Protein AF-A0A258G9D3-F1 (afdb_monomer_lite)

Sequence (186 aa):
MRKGVSGFTIVELLIVIVVIGTLAAISIVAYNGVQAKARYAQQVSELDRIGRAIQLWSAENGKSLGSSGAGASGAGIGHYTVKSSPGYTAVSVEDLLQSSGYLSGEINQNAFTRSSVMLAPCTTYDNVRWVVLATVSPAPPKTPAEQITDTGCTSPTITTYTGTGYNRNLIKAYQCRIPVSYTIYR

pLDDT: mean 87.2, std 10.89, range [42.72, 96.62]

Secondary structure (DSSP, 8-state):
------PPPHHHHHHHHHHHHHHHHHHHHHHHHHHHHHHHHHHHHHHHHHHHHHHHHHHHHT--GGGSSBSBTTBTBEETT--SSTTB-SS-HHHHHHHTTS--S---TTTS-TT-EEEEESSSS-SSEEEEEE--SSPPSS-HHHHHHHHT---HHHHHHHSTTT---EEEEEE----GGGTT--

Structure (mmCIF, N/CA/C/O backbone):
data_AF-A0A258G9D3-F1
#
_entry.id   AF-A0A258G9D3-F1
#
loop_
_atom_site.group_PDB
_atom_site.id
_atom_site.type_symbol
_atom_site.label_atom_id
_atom_site.label_alt_id
_atom_site.label_comp_id
_atom_site.label_asym_id
_atom_site.label_entity_id
_atom_site.label_seq_id
_atom_site.pdbx_PDB_ins_code
_atom_site.Cartn_x
_atom_site.Cartn_y
_atom_site.Cartn_z
_atom_site.occupancy
_atom_site.B_iso_or_equiv
_atom_site.auth_seq_id
_atom_site.auth_comp_id
_atom_site.auth_asym_id
_atom_site.auth_atom_id
_atom_site.pdbx_PDB_model_num
ATOM 1 N N . MET A 1 1 ? -61.557 -18.942 37.976 1.00 54.59 1 MET A N 1
ATOM 2 C CA . MET A 1 1 ? -60.323 -18.453 38.635 1.00 54.59 1 MET A CA 1
ATOM 3 C C . MET A 1 1 ? -59.699 -17.366 37.767 1.00 54.59 1 MET A C 1
ATOM 5 O O . MET A 1 1 ? -59.186 -17.680 36.701 1.00 54.59 1 MET A O 1
ATOM 9 N N . ARG A 1 2 ? -59.806 -16.088 38.155 1.00 61.16 2 ARG A N 1
ATOM 10 C CA . ARG A 1 2 ? -59.140 -14.983 37.444 1.00 61.16 2 ARG A CA 1
ATOM 11 C C . ARG A 1 2 ? -57.691 -14.913 37.926 1.00 61.16 2 ARG A C 1
ATOM 13 O O . ARG A 1 2 ? -57.455 -14.604 39.087 1.00 61.16 2 ARG A O 1
ATOM 20 N N . LYS A 1 3 ? -56.742 -15.250 37.050 1.00 64.44 3 LYS A N 1
ATOM 21 C CA . LYS A 1 3 ? -55.310 -15.041 37.297 1.00 64.44 3 LYS A CA 1
ATOM 22 C C . LYS A 1 3 ? -55.066 -13.529 37.347 1.00 64.44 3 LYS A C 1
ATOM 24 O O . LYS A 1 3 ? -55.345 -12.843 36.368 1.00 64.44 3 LYS A O 1
ATOM 29 N N . GLY A 1 4 ? -54.632 -13.019 38.498 1.00 62.06 4 GLY A N 1
ATOM 30 C CA . GLY A 1 4 ? -54.251 -11.618 38.653 1.00 62.06 4 GLY A CA 1
ATOM 31 C C . GLY A 1 4 ? -53.041 -11.309 37.777 1.00 62.06 4 GLY A C 1
ATOM 32 O O . GLY A 1 4 ? -52.081 -12.076 37.760 1.00 62.06 4 GLY A O 1
ATOM 33 N N . VAL A 1 5 ? -53.106 -10.214 37.024 1.00 67.12 5 VAL A N 1
ATOM 34 C CA . VAL A 1 5 ? -51.964 -9.707 36.262 1.00 67.12 5 VAL A CA 1
ATOM 35 C C . VAL A 1 5 ? -51.005 -9.076 37.269 1.00 67.12 5 VAL A C 1
ATOM 37 O O . VAL A 1 5 ? -51.320 -8.048 37.862 1.00 67.12 5 VAL A O 1
ATOM 40 N N . SER A 1 6 ? -49.866 -9.722 37.512 1.00 73.81 6 SER A N 1
ATOM 41 C CA . SER A 1 6 ? -48.779 -9.161 38.316 1.00 73.81 6 SER A CA 1
ATOM 42 C C . SER A 1 6 ? -48.104 -8.040 37.525 1.00 73.81 6 SER A C 1
ATOM 44 O O . SER A 1 6 ? -47.549 -8.290 36.454 1.00 73.81 6 SER A O 1
ATOM 46 N N . GLY A 1 7 ? -48.182 -6.807 38.024 1.00 75.81 7 GLY A N 1
ATOM 47 C CA . GLY A 1 7 ? -47.460 -5.669 37.456 1.00 75.81 7 GLY A CA 1
ATOM 48 C C . GLY A 1 7 ? -45.972 -5.729 37.804 1.00 75.81 7 GLY A C 1
ATOM 49 O O . GLY A 1 7 ? -45.620 -6.091 38.924 1.00 75.81 7 GLY A O 1
ATOM 50 N N . PHE A 1 8 ? -45.114 -5.365 36.850 1.00 77.25 8 PHE A N 1
ATOM 51 C CA . PHE A 1 8 ? -43.691 -5.119 37.096 1.00 77.25 8 PHE A CA 1
ATOM 52 C C . PHE A 1 8 ? -43.525 -3.930 38.045 1.00 77.25 8 PHE A C 1
ATOM 54 O O . PHE A 1 8 ? -44.212 -2.913 37.906 1.00 77.25 8 PHE A O 1
ATOM 61 N N . THR A 1 9 ? -42.602 -4.031 38.996 1.00 89.88 9 THR A N 1
ATOM 62 C CA . THR A 1 9 ? -42.261 -2.900 39.858 1.00 89.88 9 THR A CA 1
ATOM 63 C C . THR A 1 9 ? -41.457 -1.862 39.068 1.00 89.88 9 THR A C 1
ATOM 65 O O . THR A 1 9 ? -40.653 -2.188 38.193 1.00 89.88 9 THR A O 1
ATOM 68 N N . ILE A 1 10 ? -41.641 -0.579 39.392 1.00 89.44 10 ILE A N 1
ATOM 69 C CA . ILE A 1 10 ? -40.849 0.512 38.795 1.00 89.44 10 ILE A CA 1
ATOM 70 C C . ILE A 1 10 ? -39.350 0.292 39.051 1.00 89.44 10 ILE A C 1
ATOM 72 O O . ILE A 1 10 ? -38.522 0.600 38.198 1.00 89.44 10 ILE A O 1
ATOM 76 N N . VAL A 1 11 ? -39.005 -0.288 40.206 1.00 92.38 11 VAL A N 1
ATOM 77 C CA . VAL A 1 11 ? -37.622 -0.599 40.582 1.00 92.38 11 VAL A CA 1
ATOM 78 C C . VAL A 1 11 ? -37.028 -1.673 39.671 1.00 92.38 11 VAL A C 1
ATOM 80 O O . VAL A 1 11 ? -35.905 -1.498 39.207 1.00 92.38 11 VAL A O 1
ATOM 83 N N . GLU A 1 12 ? -37.773 -2.736 39.351 1.00 90.75 12 GLU A N 1
ATOM 84 C CA . GLU A 1 12 ? -37.325 -3.769 38.404 1.00 90.75 12 GLU A CA 1
ATOM 85 C C . GLU A 1 12 ? -37.060 -3.190 37.012 1.00 90.75 12 GLU A C 1
ATOM 87 O O . GLU A 1 12 ? -36.060 -3.527 36.382 1.00 90.75 12 GLU A O 1
ATOM 92 N N . LEU A 1 13 ? -37.909 -2.277 36.537 1.00 90.38 13 LEU A N 1
ATOM 93 C CA . LEU A 1 13 ? -37.691 -1.642 35.239 1.00 90.38 13 LEU A CA 1
ATOM 94 C C . LEU A 1 13 ? -36.488 -0.681 35.266 1.00 90.38 13 LEU A C 1
ATOM 96 O O . LEU A 1 13 ? -35.722 -0.619 34.303 1.00 90.38 13 LEU A O 1
ATOM 100 N N . LEU A 1 14 ? -36.280 0.027 36.382 1.00 92.81 14 LEU A N 1
ATOM 101 C CA . LEU A 1 14 ? -35.166 0.959 36.565 1.00 92.81 14 LEU A CA 1
ATOM 102 C C . LEU A 1 14 ? -33.814 0.239 36.563 1.00 92.81 14 LEU A C 1
ATOM 104 O O . LEU A 1 14 ? -32.890 0.669 35.873 1.00 92.81 14 LEU A O 1
ATOM 108 N N . ILE A 1 15 ? -33.679 -0.873 37.291 1.00 94.75 15 ILE A N 1
ATOM 109 C CA . ILE A 1 15 ? -32.405 -1.607 37.310 1.00 94.75 15 ILE A CA 1
ATOM 110 C C . ILE A 1 15 ? -32.063 -2.166 35.924 1.00 94.75 15 ILE A C 1
ATOM 112 O O . ILE A 1 15 ? -30.899 -2.149 35.534 1.00 94.75 15 ILE A O 1
ATOM 116 N N . VAL A 1 16 ? -33.060 -2.589 35.141 1.00 95.31 16 VAL A N 1
ATOM 117 C CA . VAL A 1 16 ? -32.842 -3.147 33.800 1.00 95.31 16 VAL A CA 1
ATOM 118 C C . VAL A 1 16 ? -32.280 -2.092 32.852 1.00 95.31 16 VAL A C 1
ATOM 120 O O . VAL A 1 16 ? -31.287 -2.355 32.174 1.00 95.31 16 VAL A O 1
ATOM 123 N N . ILE A 1 17 ? -32.850 -0.884 32.832 1.00 95.31 17 ILE A N 1
ATOM 124 C CA . ILE A 1 17 ? -32.336 0.189 31.967 1.00 95.31 17 ILE A CA 1
ATOM 125 C C . ILE A 1 17 ? -30.930 0.636 32.386 1.00 95.31 17 ILE A C 1
ATOM 127 O O . ILE A 1 17 ? -30.104 0.921 31.521 1.00 95.31 17 ILE A O 1
ATOM 131 N N . VAL A 1 18 ? -30.623 0.632 33.689 1.00 96.62 18 VAL A N 1
ATOM 132 C CA . VAL A 1 18 ? -29.283 0.958 34.202 1.00 96.62 18 VAL A CA 1
ATOM 133 C C . VAL A 1 18 ? -28.271 -0.109 33.784 1.00 96.62 18 VAL A C 1
ATOM 135 O O . VAL A 1 18 ? -27.191 0.225 33.292 1.00 96.62 18 VAL A O 1
ATOM 138 N N . VAL A 1 19 ? -28.619 -1.391 33.915 1.00 96.56 19 VAL A N 1
ATOM 139 C CA . VAL A 1 19 ? -27.741 -2.500 33.516 1.00 96.56 19 VAL A CA 1
ATOM 140 C C . VAL A 1 19 ? -27.497 -2.480 32.006 1.00 96.56 19 VAL A C 1
ATOM 142 O O . VAL A 1 19 ? -26.342 -2.521 31.584 1.00 96.56 19 VAL A O 1
ATOM 145 N N . ILE A 1 20 ? -28.545 -2.337 31.185 1.00 96.44 20 ILE A N 1
ATOM 146 C CA . ILE A 1 20 ? -28.405 -2.236 29.721 1.00 96.44 20 ILE A CA 1
ATOM 147 C C . ILE A 1 20 ? -27.574 -1.003 29.342 1.00 96.44 20 ILE A C 1
ATOM 149 O O . ILE A 1 20 ? -26.691 -1.108 28.493 1.00 96.44 20 ILE A O 1
ATOM 153 N N . GLY A 1 21 ? -27.795 0.140 30.000 1.00 96.00 21 GLY A N 1
ATOM 154 C CA . GLY A 1 21 ? -27.020 1.362 29.777 1.00 96.00 21 GLY A CA 1
ATOM 155 C C . GLY A 1 21 ? -25.530 1.180 30.071 1.00 96.00 21 GLY A C 1
ATOM 156 O O . GLY A 1 21 ? -24.686 1.568 29.264 1.00 96.00 21 GLY A O 1
ATOM 157 N N . THR A 1 22 ? -25.200 0.524 31.186 1.00 95.75 22 THR A N 1
ATOM 158 C CA . THR A 1 22 ? -23.805 0.257 31.577 1.00 95.75 22 THR A CA 1
ATOM 159 C C . THR A 1 22 ? -23.123 -0.698 30.597 1.00 95.75 22 THR A C 1
ATOM 161 O O . THR A 1 22 ? -22.001 -0.441 30.157 1.00 95.75 22 THR A O 1
ATOM 164 N N . LEU A 1 23 ? -23.812 -1.777 30.205 1.00 96.31 23 LEU A N 1
ATOM 165 C CA . LEU A 1 23 ? -23.288 -2.741 29.236 1.00 96.31 23 LEU A CA 1
ATOM 166 C C . LEU A 1 23 ? -23.077 -2.095 27.860 1.00 96.31 23 LEU A C 1
ATOM 168 O O . LEU A 1 23 ? -22.008 -2.256 27.274 1.00 96.31 23 LEU A O 1
ATOM 172 N N . ALA A 1 24 ? -24.041 -1.305 27.378 1.00 94.00 24 ALA A N 1
ATOM 173 C CA . ALA A 1 24 ? -23.941 -0.615 26.095 1.00 94.00 24 ALA A CA 1
ATOM 174 C C . ALA A 1 24 ? -22.754 0.362 26.053 1.00 94.00 24 ALA A C 1
ATOM 176 O O . ALA A 1 24 ? -22.007 0.375 25.073 1.00 94.00 24 ALA A O 1
ATOM 177 N N . ALA A 1 25 ? -22.531 1.133 27.124 1.00 93.31 25 ALA A N 1
ATOM 178 C CA . ALA A 1 25 ? -21.413 2.071 27.206 1.00 93.31 25 ALA A CA 1
ATOM 179 C C . ALA A 1 25 ? -20.047 1.366 27.091 1.00 93.31 25 ALA A C 1
ATOM 181 O O . ALA A 1 25 ? -19.196 1.790 26.306 1.00 93.31 25 ALA A O 1
ATOM 182 N N . ILE A 1 26 ? -19.855 0.255 27.815 1.00 92.12 26 ILE A N 1
ATOM 183 C CA . ILE A 1 26 ? -18.622 -0.550 27.746 1.00 92.12 26 ILE A CA 1
ATOM 184 C C . ILE A 1 26 ? -18.449 -1.148 26.343 1.00 92.12 26 ILE A C 1
ATOM 186 O O . ILE A 1 26 ? -17.359 -1.085 25.765 1.00 92.12 26 ILE A O 1
ATOM 190 N N . SER A 1 27 ? -19.524 -1.696 25.765 1.00 90.75 27 SER A N 1
ATOM 191 C CA . SER A 1 27 ? -19.489 -2.306 24.434 1.00 90.75 27 SER A CA 1
ATOM 192 C C . SER A 1 27 ? -19.102 -1.318 23.332 1.00 90.75 27 SER A C 1
ATOM 194 O O . SER A 1 27 ? -18.317 -1.685 22.461 1.00 90.75 27 SER A O 1
ATOM 196 N N . ILE A 1 28 ? -19.583 -0.070 23.368 1.00 89.12 28 ILE A N 1
ATOM 197 C CA . ILE A 1 28 ? -19.268 0.935 22.335 1.00 89.12 28 ILE A CA 1
ATOM 198 C C . ILE A 1 28 ? -17.768 1.263 22.311 1.00 89.12 28 ILE A C 1
ATOM 200 O O . ILE A 1 28 ? -17.151 1.269 21.242 1.00 89.12 28 ILE A O 1
ATOM 204 N N . VAL A 1 29 ? -17.156 1.493 23.477 1.00 86.75 29 VAL A N 1
ATOM 205 C CA . VAL A 1 29 ? -15.721 1.817 23.565 1.00 86.75 29 VAL A CA 1
ATOM 206 C C . VAL A 1 29 ? -14.867 0.650 23.063 1.00 86.75 29 VAL A C 1
ATOM 208 O O . VAL A 1 29 ? -13.941 0.851 22.274 1.00 86.75 29 VAL A O 1
ATOM 211 N N . ALA A 1 30 ? -15.210 -0.580 23.457 1.00 85.88 30 ALA A N 1
ATOM 212 C CA . ALA A 1 30 ? -14.521 -1.780 22.988 1.00 85.88 30 ALA A CA 1
ATOM 213 C C . ALA A 1 30 ? -14.675 -1.988 21.468 1.00 85.88 30 ALA A C 1
ATOM 215 O O . ALA A 1 30 ? -13.701 -2.304 20.779 1.00 85.88 30 ALA A O 1
ATOM 216 N N . TYR A 1 31 ? -15.877 -1.765 20.928 1.00 88.75 31 TYR A N 1
ATOM 217 C CA . TYR A 1 31 ? -16.186 -1.971 19.513 1.00 88.75 31 TYR A CA 1
ATOM 218 C C . TYR A 1 31 ? -15.390 -1.035 18.591 1.00 88.75 31 TYR A C 1
ATOM 220 O O . TYR A 1 31 ? -14.876 -1.479 17.562 1.00 88.75 31 TYR A O 1
ATOM 228 N N . ASN A 1 32 ? -15.191 0.227 18.987 1.00 83.75 32 ASN A N 1
ATOM 229 C CA . ASN A 1 32 ? -14.385 1.187 18.223 1.00 83.75 32 ASN A CA 1
ATOM 230 C C . ASN A 1 32 ? -12.921 0.734 18.071 1.00 83.75 32 ASN A C 1
ATOM 232 O O . ASN A 1 32 ? -12.343 0.825 16.985 1.00 83.75 32 ASN A O 1
ATOM 236 N N . GLY A 1 33 ? -12.324 0.186 19.136 1.00 85.81 33 GLY A N 1
ATOM 237 C CA . GLY A 1 33 ? -10.957 -0.340 19.094 1.00 85.81 33 GLY A CA 1
ATOM 238 C C . GLY A 1 33 ? -10.811 -1.570 18.191 1.00 85.81 33 GLY A C 1
ATOM 239 O O . GLY A 1 33 ? -9.818 -1.702 17.472 1.00 85.81 33 GLY A O 1
ATOM 240 N N . VAL A 1 34 ? -11.809 -2.461 18.190 1.00 88.12 34 VAL A N 1
ATOM 241 C CA . VAL A 1 34 ? -11.826 -3.660 17.333 1.00 88.12 34 VAL A CA 1
ATOM 242 C C . VAL A 1 34 ? -11.957 -3.283 15.859 1.00 88.12 34 VAL A C 1
ATOM 244 O O . VAL A 1 34 ? -11.193 -3.790 15.037 1.00 88.12 34 VAL A O 1
ATOM 247 N N . GLN A 1 35 ? -12.854 -2.354 15.519 1.00 88.56 35 GLN A N 1
ATOM 248 C CA . GLN A 1 35 ? -13.008 -1.873 14.143 1.00 88.56 35 GLN A CA 1
ATOM 249 C C . GLN A 1 35 ? -11.716 -1.255 13.593 1.00 88.56 35 GLN A C 1
ATOM 251 O O . GLN A 1 35 ? -11.320 -1.558 12.468 1.00 88.56 35 GLN A O 1
ATOM 256 N N . ALA A 1 36 ? -11.022 -0.436 14.391 1.00 88.19 36 ALA A N 1
ATOM 257 C CA . ALA A 1 36 ? -9.759 0.178 13.984 1.00 88.19 36 ALA A CA 1
ATOM 258 C C . ALA A 1 36 ? -8.679 -0.874 13.665 1.00 88.19 36 ALA A C 1
ATOM 260 O O . ALA A 1 36 ? -8.004 -0.788 12.639 1.00 88.19 36 ALA A O 1
ATOM 261 N N . LYS A 1 37 ? -8.551 -1.910 14.506 1.00 88.94 37 LYS A N 1
ATOM 262 C CA . LYS A 1 37 ? -7.617 -3.024 14.269 1.00 88.94 37 LYS A CA 1
ATOM 263 C C . LYS A 1 37 ? -7.998 -3.846 13.038 1.00 88.94 37 LYS A C 1
ATOM 265 O O . LYS A 1 37 ? -7.118 -4.203 12.257 1.00 88.94 37 LYS A O 1
ATOM 270 N N . ALA A 1 38 ? -9.289 -4.117 12.845 1.00 90.31 38 ALA A N 1
ATOM 271 C CA . ALA A 1 38 ? -9.784 -4.837 11.675 1.00 90.31 38 ALA A CA 1
ATOM 272 C C . ALA A 1 38 ? -9.474 -4.077 10.377 1.00 90.31 38 ALA A C 1
ATOM 274 O O . ALA A 1 38 ? -8.970 -4.672 9.427 1.00 90.31 38 ALA A O 1
ATOM 275 N N . ARG A 1 39 ? -9.682 -2.754 10.362 1.00 90.31 39 ARG A N 1
ATOM 276 C CA . ARG A 1 39 ? -9.340 -1.898 9.220 1.00 90.31 39 ARG A CA 1
ATOM 277 C C . ARG A 1 39 ? -7.845 -1.927 8.905 1.00 90.31 39 ARG A C 1
ATOM 279 O O . ARG A 1 39 ? -7.477 -2.105 7.747 1.00 90.31 39 ARG A O 1
ATOM 286 N N . TYR A 1 40 ? -6.988 -1.801 9.919 1.00 91.81 40 TYR A N 1
ATOM 287 C CA . TYR A 1 40 ? -5.538 -1.900 9.731 1.00 91.81 40 TYR A CA 1
ATOM 288 C C . TYR A 1 40 ? -5.135 -3.259 9.143 1.00 91.81 40 TYR A C 1
ATOM 290 O O . TYR A 1 40 ? -4.368 -3.320 8.185 1.00 91.81 40 TYR A O 1
ATOM 298 N N . ALA A 1 41 ? -5.692 -4.357 9.664 1.00 92.12 41 ALA A N 1
ATOM 299 C CA . ALA A 1 41 ? -5.425 -5.698 9.148 1.00 92.12 41 ALA A CA 1
ATOM 300 C C . ALA A 1 41 ? -5.872 -5.856 7.683 1.00 92.12 41 ALA A C 1
ATOM 302 O O . ALA A 1 41 ? -5.130 -6.416 6.876 1.00 92.12 41 ALA A O 1
ATOM 303 N N . GLN A 1 42 ? -7.039 -5.312 7.321 1.00 92.50 42 GLN A N 1
ATOM 304 C CA . GLN A 1 42 ? -7.518 -5.278 5.935 1.00 92.5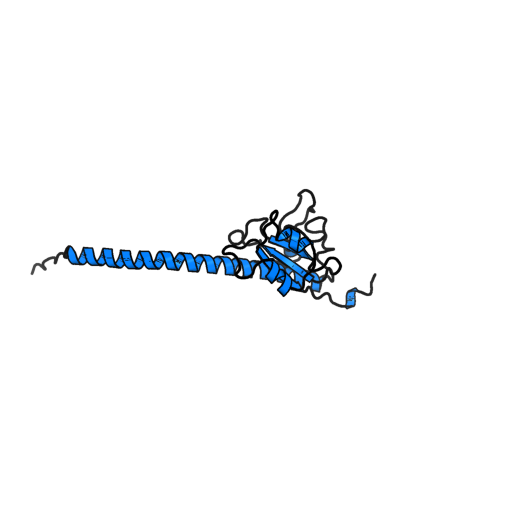0 42 GLN A CA 1
ATOM 305 C C . GLN A 1 42 ? -6.565 -4.495 5.026 1.00 92.50 42 GLN A C 1
ATOM 307 O O . GLN A 1 42 ? -6.211 -4.981 3.957 1.00 92.50 42 GLN A O 1
ATOM 312 N N . GLN A 1 43 ? -6.105 -3.319 5.462 1.00 93.25 43 GLN A N 1
ATOM 313 C CA . GLN A 1 43 ? -5.139 -2.504 4.721 1.00 93.25 43 GLN A CA 1
ATOM 314 C C . GLN A 1 43 ? -3.822 -3.254 4.494 1.00 93.25 43 GLN A C 1
ATOM 316 O O . GLN A 1 43 ? -3.339 -3.321 3.368 1.00 93.25 43 GLN A O 1
ATOM 321 N N . VAL A 1 44 ? -3.253 -3.861 5.538 1.00 93.12 44 VAL A N 1
ATOM 322 C CA . VAL A 1 44 ? -2.003 -4.629 5.430 1.00 93.12 44 VAL A CA 1
ATOM 323 C C . VAL A 1 44 ? -2.162 -5.820 4.482 1.00 93.12 44 VAL A C 1
ATOM 325 O O . VAL A 1 44 ? -1.321 -6.002 3.603 1.00 93.12 44 VAL A O 1
ATOM 328 N N . SER A 1 45 ? -3.248 -6.586 4.623 1.00 93.44 45 SER A N 1
ATOM 329 C CA . SER A 1 45 ? -3.548 -7.732 3.755 1.00 93.44 45 SER A CA 1
ATOM 330 C C . SER A 1 45 ? -3.694 -7.322 2.291 1.00 93.44 45 SER A C 1
ATOM 332 O O . SER A 1 45 ? -3.282 -8.053 1.393 1.00 93.44 45 SER A O 1
ATOM 334 N N . GLU A 1 46 ? -4.279 -6.157 2.042 1.00 93.44 46 GLU A N 1
ATOM 335 C CA . GLU A 1 46 ? -4.448 -5.617 0.700 1.00 93.44 46 GLU A CA 1
ATOM 336 C C . GLU A 1 46 ? -3.100 -5.197 0.085 1.00 93.44 46 GLU A C 1
ATOM 338 O O . GLU A 1 46 ? -2.828 -5.508 -1.074 1.00 93.44 46 GLU A O 1
ATOM 343 N N . LEU A 1 47 ? -2.190 -4.597 0.865 1.00 93.88 47 LEU A N 1
ATOM 344 C CA . LEU A 1 47 ? -0.825 -4.328 0.386 1.00 93.88 47 LEU A CA 1
ATOM 345 C C . LEU A 1 47 ? -0.030 -5.609 0.122 1.00 93.88 47 LEU A C 1
ATOM 347 O O . LEU A 1 47 ? 0.767 -5.639 -0.815 1.00 93.88 47 LEU A O 1
ATOM 351 N N . ASP A 1 48 ? -0.230 -6.653 0.932 1.00 93.88 48 ASP A N 1
ATOM 352 C CA . ASP A 1 48 ? 0.366 -7.975 0.700 1.00 93.88 48 ASP A CA 1
ATOM 353 C C . ASP A 1 48 ? -0.134 -8.597 -0.600 1.00 93.88 48 ASP A C 1
ATOM 355 O O . ASP A 1 48 ? 0.658 -9.168 -1.351 1.00 93.88 48 ASP A O 1
ATOM 359 N N . ARG A 1 49 ? -1.431 -8.457 -0.893 1.00 93.94 49 ARG A N 1
ATOM 360 C CA . ARG A 1 49 ? -2.029 -8.905 -2.154 1.00 93.94 49 ARG A CA 1
ATOM 361 C C . ARG A 1 49 ? -1.353 -8.233 -3.349 1.00 93.94 49 ARG A C 1
ATOM 363 O O . ARG A 1 49 ? -0.915 -8.926 -4.264 1.00 93.94 49 ARG A O 1
ATOM 370 N N . ILE A 1 50 ? -1.200 -6.908 -3.300 1.00 93.00 50 ILE A N 1
ATOM 371 C CA . ILE A 1 50 ? -0.542 -6.121 -4.354 1.00 93.00 50 ILE A CA 1
ATOM 372 C C . ILE A 1 50 ? 0.929 -6.528 -4.505 1.00 93.00 50 ILE A C 1
ATOM 374 O O . ILE A 1 50 ? 1.378 -6.833 -5.608 1.00 93.00 50 ILE A O 1
ATOM 378 N N . GLY A 1 51 ? 1.683 -6.575 -3.404 1.00 92.88 51 GLY A N 1
ATOM 379 C CA . GLY A 1 51 ? 3.104 -6.920 -3.436 1.00 92.88 51 GLY A CA 1
ATOM 380 C C . GLY A 1 51 ? 3.368 -8.320 -3.990 1.00 92.88 51 GLY A C 1
ATOM 381 O O . GLY A 1 51 ? 4.260 -8.495 -4.818 1.00 92.88 51 GLY A O 1
ATOM 382 N N . ARG A 1 52 ? 2.549 -9.309 -3.612 1.00 92.38 52 ARG A N 1
ATOM 383 C CA . ARG A 1 52 ? 2.634 -10.675 -4.154 1.00 92.38 52 ARG A CA 1
ATOM 384 C C . ARG A 1 52 ? 2.283 -10.735 -5.639 1.00 92.38 52 ARG A C 1
ATOM 386 O O . ARG A 1 52 ? 2.989 -11.406 -6.384 1.00 92.38 52 ARG A O 1
ATOM 393 N N . ALA A 1 53 ? 1.247 -10.021 -6.081 1.00 93.12 53 ALA A N 1
ATOM 394 C CA . ALA A 1 53 ? 0.889 -9.954 -7.500 1.00 93.12 53 ALA A CA 1
ATOM 395 C C . ALA A 1 53 ? 2.043 -9.386 -8.345 1.00 93.12 53 ALA A C 1
ATOM 397 O O . ALA A 1 53 ? 2.378 -9.938 -9.391 1.00 93.12 53 ALA A O 1
ATOM 398 N N . ILE A 1 54 ? 2.715 -8.341 -7.848 1.00 92.06 54 ILE A N 1
ATOM 399 C CA . ILE A 1 54 ? 3.907 -7.760 -8.485 1.00 92.06 54 ILE A CA 1
ATOM 400 C C . ILE A 1 54 ? 5.058 -8.773 -8.548 1.00 92.06 54 ILE A C 1
ATOM 402 O O . ILE A 1 54 ? 5.720 -8.886 -9.583 1.00 92.06 54 ILE A O 1
ATOM 406 N N . GLN A 1 55 ? 5.302 -9.512 -7.459 1.00 90.44 55 GLN A N 1
ATOM 407 C CA . GLN A 1 55 ? 6.340 -10.546 -7.417 1.00 90.44 55 GLN A CA 1
ATOM 408 C C . GLN A 1 55 ? 6.086 -11.651 -8.442 1.00 90.44 55 GLN A C 1
ATOM 410 O O . GLN A 1 55 ? 7.019 -12.038 -9.142 1.00 90.44 55 GLN A O 1
ATOM 415 N N . LEU A 1 56 ? 4.844 -12.133 -8.540 1.00 90.88 56 LEU A N 1
ATOM 416 C CA . LEU A 1 56 ? 4.445 -13.173 -9.490 1.00 90.88 56 LEU A CA 1
ATOM 417 C C . LEU A 1 56 ? 4.574 -12.687 -10.935 1.00 90.88 56 LEU A C 1
ATOM 419 O O . LEU A 1 56 ? 5.265 -13.327 -11.726 1.00 90.88 56 LEU A O 1
ATOM 423 N N . TRP A 1 57 ? 4.012 -11.513 -11.248 1.00 91.25 57 TRP A N 1
ATOM 424 C CA . TRP A 1 57 ? 4.119 -10.913 -12.581 1.00 91.25 57 TRP A CA 1
ATOM 425 C C . TRP A 1 57 ? 5.582 -10.769 -13.009 1.00 91.25 57 TRP A C 1
ATOM 427 O O . TRP A 1 57 ? 5.952 -11.156 -14.117 1.00 91.25 57 TRP A O 1
ATOM 437 N N . SER A 1 58 ? 6.436 -10.273 -12.110 1.00 89.12 58 SER A N 1
ATOM 438 C CA . SER A 1 58 ? 7.853 -10.052 -12.410 1.00 89.12 58 SER A CA 1
ATOM 439 C C . SER A 1 58 ? 8.637 -11.358 -12.581 1.00 89.12 58 SER A C 1
ATOM 441 O O . SER A 1 58 ? 9.535 -11.437 -13.422 1.00 89.12 58 SER A O 1
ATOM 443 N N . ALA A 1 59 ? 8.311 -12.384 -11.787 1.00 86.75 59 ALA A N 1
ATOM 444 C CA . ALA A 1 59 ? 8.957 -13.692 -11.855 1.00 86.75 59 ALA A CA 1
ATOM 445 C C . ALA A 1 59 ? 8.641 -14.420 -13.170 1.00 86.75 59 ALA A C 1
ATOM 447 O O . ALA A 1 59 ? 9.542 -15.000 -13.773 1.00 86.75 59 ALA A O 1
ATOM 448 N N . GLU A 1 60 ? 7.393 -14.357 -13.635 1.00 88.38 60 GLU A N 1
ATOM 449 C CA . GLU A 1 60 ? 6.961 -15.038 -14.861 1.00 88.38 60 GLU A CA 1
ATOM 450 C C . GLU A 1 60 ? 7.360 -14.292 -16.137 1.00 88.38 60 GLU A C 1
ATOM 452 O O . GLU A 1 60 ? 7.768 -14.912 -17.115 1.00 88.38 60 GLU A O 1
ATOM 457 N N . ASN A 1 61 ? 7.305 -12.957 -16.130 1.00 85.25 61 ASN A N 1
ATOM 458 C CA . ASN A 1 61 ? 7.629 -12.158 -17.315 1.00 85.25 61 ASN A CA 1
ATOM 459 C C . ASN A 1 61 ? 9.133 -11.909 -17.487 1.00 85.25 61 ASN A C 1
ATOM 461 O O . ASN A 1 61 ? 9.545 -11.317 -18.487 1.00 85.25 61 ASN A O 1
ATOM 465 N N . GLY A 1 62 ? 9.955 -12.292 -16.504 1.00 81.12 62 GLY A N 1
ATOM 466 C CA . GLY A 1 62 ? 11.393 -12.019 -16.507 1.00 81.12 62 GLY A CA 1
ATOM 467 C C . GLY A 1 62 ? 11.726 -10.519 -16.491 1.00 81.12 62 GLY A C 1
ATOM 468 O O . GLY A 1 62 ? 12.819 -10.118 -16.888 1.00 81.12 62 GLY A O 1
ATOM 469 N N . LYS A 1 63 ? 10.770 -9.675 -16.085 1.00 78.81 63 LYS A N 1
ATOM 470 C CA . LYS A 1 63 ? 10.845 -8.211 -16.150 1.00 78.81 63 LYS A CA 1
ATOM 471 C C . LYS A 1 63 ? 10.539 -7.611 -14.792 1.00 78.81 63 LYS A C 1
ATOM 473 O O . LYS A 1 63 ? 9.715 -8.115 -14.044 1.00 78.81 63 LYS A O 1
ATOM 478 N N . SER A 1 64 ? 11.176 -6.489 -14.499 1.00 84.12 64 SER A N 1
ATOM 479 C CA . SER A 1 64 ? 10.781 -5.643 -13.383 1.00 84.12 64 SER A CA 1
ATOM 480 C C . SER A 1 64 ? 9.640 -4.709 -13.772 1.00 84.12 64 SER A C 1
ATOM 482 O O . SER A 1 64 ? 9.441 -4.396 -14.951 1.00 84.12 64 SER A O 1
ATOM 484 N N . LEU A 1 65 ? 8.952 -4.161 -12.768 1.00 86.62 65 LEU A N 1
ATOM 485 C CA . LEU A 1 65 ? 7.990 -3.079 -12.987 1.00 86.62 65 LEU A CA 1
ATOM 486 C C . LEU A 1 65 ? 8.611 -1.847 -13.671 1.00 86.62 65 LEU A C 1
ATOM 488 O O . LEU A 1 65 ? 7.916 -1.149 -14.406 1.00 86.62 65 LEU A O 1
ATOM 492 N N . GLY A 1 66 ? 9.924 -1.638 -13.519 1.00 83.69 66 GLY A N 1
ATOM 493 C CA . GLY A 1 66 ? 10.686 -0.566 -14.170 1.00 83.69 66 GLY A CA 1
ATOM 494 C C . GLY A 1 66 ? 10.632 -0.588 -15.700 1.00 83.69 66 GLY A C 1
ATOM 495 O O . GLY A 1 66 ? 10.922 0.415 -16.341 1.00 83.69 66 GLY A O 1
ATOM 496 N N . SER A 1 67 ? 10.257 -1.719 -16.299 1.00 83.06 67 SER A N 1
ATOM 497 C CA . SER A 1 67 ? 10.077 -1.874 -17.748 1.00 83.06 67 SER A CA 1
ATOM 498 C C . SER A 1 67 ? 8.686 -2.400 -18.103 1.00 83.06 67 SER A C 1
ATOM 500 O O . SER A 1 67 ? 8.502 -3.023 -19.148 1.00 83.06 67 SER A O 1
ATOM 502 N N . SER A 1 68 ? 7.712 -2.179 -17.219 1.00 86.94 68 SER A N 1
ATOM 503 C CA . SER A 1 68 ? 6.339 -2.653 -17.400 1.00 86.94 68 SER A CA 1
ATOM 504 C C . SER A 1 68 ? 5.518 -1.822 -18.384 1.00 86.94 68 SER A C 1
ATOM 506 O O . SER A 1 68 ? 4.528 -2.317 -18.912 1.00 86.94 68 SER A O 1
ATOM 508 N N . GLY A 1 69 ? 5.903 -0.563 -18.625 1.00 91.19 69 GLY A N 1
ATOM 509 C CA . GLY A 1 69 ? 5.096 0.378 -19.402 1.00 91.19 69 GLY A CA 1
ATOM 510 C C . GLY A 1 69 ? 3.876 0.915 -18.646 1.00 91.19 69 GLY A C 1
ATOM 511 O O . GLY A 1 69 ? 3.086 1.645 -19.236 1.00 91.19 69 GLY A O 1
ATOM 512 N N . ALA A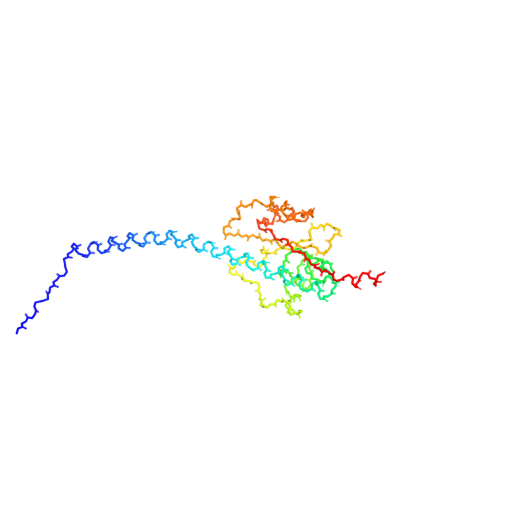 1 70 ? 3.738 0.596 -17.355 1.00 93.44 70 ALA A N 1
ATOM 513 C CA . ALA A 1 70 ? 2.646 1.041 -16.495 1.00 93.44 70 ALA A CA 1
ATOM 514 C C . ALA A 1 70 ? 3.116 2.053 -15.436 1.00 93.44 70 ALA A C 1
ATOM 516 O O . ALA A 1 70 ? 4.309 2.182 -15.158 1.00 93.44 70 ALA A O 1
ATOM 517 N N . GLY A 1 71 ? 2.177 2.777 -14.824 1.00 93.19 71 GLY A N 1
ATOM 518 C CA . GLY A 1 71 ? 2.469 3.735 -13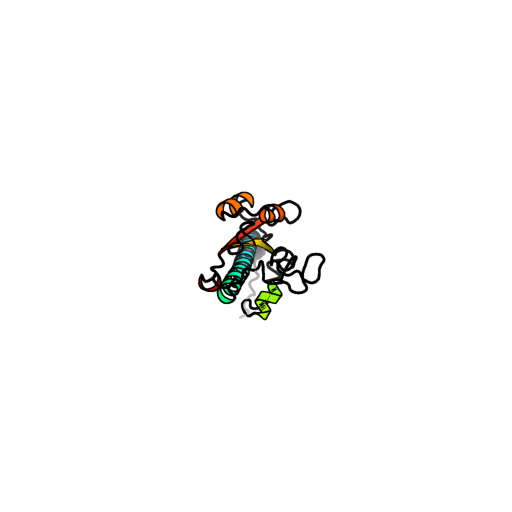.750 1.00 93.19 71 GLY A CA 1
ATOM 519 C C . GLY A 1 71 ? 3.166 5.012 -14.237 1.00 93.19 71 GLY A C 1
ATOM 520 O O . GLY A 1 71 ? 3.063 5.382 -15.415 1.00 93.19 71 GLY A O 1
ATOM 521 N N . ALA A 1 72 ? 3.855 5.712 -13.329 1.00 93.06 72 ALA A N 1
ATOM 522 C CA . ALA A 1 72 ? 4.533 6.966 -13.659 1.00 93.06 72 ALA A CA 1
ATOM 523 C C . ALA A 1 72 ? 5.700 6.730 -14.629 1.00 93.06 72 ALA A C 1
ATOM 525 O O . ALA A 1 72 ? 6.548 5.862 -14.411 1.00 93.06 72 ALA A O 1
ATOM 526 N N . SER A 1 73 ? 5.708 7.488 -15.727 1.00 91.44 73 SER A N 1
ATOM 527 C CA . SER A 1 73 ? 6.664 7.385 -16.841 1.00 91.44 73 SER A CA 1
ATOM 528 C C . SER A 1 73 ? 6.858 5.966 -17.410 1.00 91.44 73 SER A C 1
ATOM 530 O O . SER A 1 73 ? 7.858 5.701 -18.068 1.00 91.44 73 SER A O 1
ATOM 532 N N . GLY A 1 74 ? 5.927 5.040 -17.150 1.00 90.50 74 GLY A N 1
ATOM 533 C CA . GLY A 1 74 ? 6.018 3.637 -17.570 1.00 90.50 74 GLY A CA 1
ATOM 534 C C . GLY A 1 74 ? 6.990 2.785 -16.747 1.00 90.50 74 GLY A C 1
ATOM 535 O O . GLY A 1 74 ? 7.256 1.638 -17.109 1.00 90.50 74 GLY A O 1
ATOM 536 N N . ALA A 1 75 ? 7.516 3.332 -15.650 1.00 90.00 75 ALA A N 1
ATOM 537 C CA . ALA A 1 75 ? 8.505 2.686 -14.794 1.00 90.00 75 ALA A CA 1
ATOM 538 C C . ALA A 1 75 ? 7.881 1.935 -13.605 1.00 90.00 75 ALA A C 1
ATOM 540 O O . ALA A 1 75 ? 8.593 1.548 -12.685 1.00 90.00 75 ALA A O 1
ATOM 541 N N . GLY A 1 76 ? 6.555 1.777 -13.563 1.00 90.44 76 GLY A N 1
ATOM 542 C CA . GLY A 1 76 ? 5.835 1.104 -12.478 1.00 90.44 76 GLY A CA 1
ATOM 543 C C . GLY A 1 76 ? 5.976 1.764 -11.101 1.00 90.44 76 GLY A C 1
ATOM 544 O O . GLY A 1 76 ? 5.632 1.155 -10.091 1.00 90.44 76 GLY A O 1
ATOM 545 N N . ILE A 1 77 ? 6.481 3.001 -11.059 1.00 92.62 77 ILE A N 1
ATOM 546 C CA . ILE A 1 77 ? 6.594 3.831 -9.857 1.00 92.62 77 ILE A CA 1
ATOM 547 C C . ILE A 1 77 ? 5.346 4.705 -9.671 1.00 92.62 77 ILE A C 1
ATOM 549 O O . ILE A 1 77 ? 4.523 4.848 -10.579 1.00 92.62 77 ILE A O 1
ATOM 553 N N . GLY A 1 78 ? 5.243 5.362 -8.517 1.00 93.81 78 GLY A N 1
ATOM 554 C CA . GLY A 1 78 ? 4.196 6.342 -8.235 1.00 93.81 78 GLY A CA 1
ATOM 555 C C . GLY A 1 78 ? 2.892 5.698 -7.783 1.00 93.81 78 GLY A C 1
ATOM 556 O O . GLY A 1 78 ? 2.894 4.625 -7.186 1.00 93.81 78 GLY A O 1
ATOM 557 N N . HIS A 1 79 ? 1.770 6.378 -8.008 1.00 94.31 79 HIS A N 1
ATOM 558 C CA . HIS A 1 79 ? 0.455 5.894 -7.598 1.00 94.31 79 HIS A CA 1
ATOM 559 C C . HIS A 1 79 ? 0.067 4.610 -8.336 1.00 94.31 79 HIS A C 1
ATOM 561 O O . HIS A 1 79 ? 0.107 4.543 -9.563 1.00 94.31 79 HIS A O 1
ATOM 567 N N . TYR A 1 80 ? -0.379 3.619 -7.569 1.00 94.19 80 TYR A N 1
ATOM 568 C CA . TYR A 1 80 ? -0.689 2.276 -8.054 1.00 94.19 80 TYR A CA 1
ATOM 569 C C . TYR A 1 80 ? -1.821 2.236 -9.098 1.00 94.19 80 TYR A C 1
ATOM 571 O O . TYR A 1 80 ? -1.711 1.541 -10.108 1.00 94.19 80 TYR A O 1
ATOM 579 N N . THR A 1 81 ? -2.885 3.015 -8.879 1.00 93.44 81 THR A N 1
ATOM 580 C CA . THR A 1 81 ? -4.116 2.973 -9.689 1.00 93.44 81 THR A CA 1
ATOM 581 C C . THR A 1 81 ? -4.238 4.134 -10.684 1.00 93.44 81 THR A C 1
ATOM 583 O O . THR A 1 81 ? -5.240 4.238 -11.392 1.00 93.44 81 THR A O 1
ATOM 586 N N . VAL A 1 82 ? -3.290 5.078 -10.702 1.00 92.56 82 VAL A N 1
ATOM 587 C CA .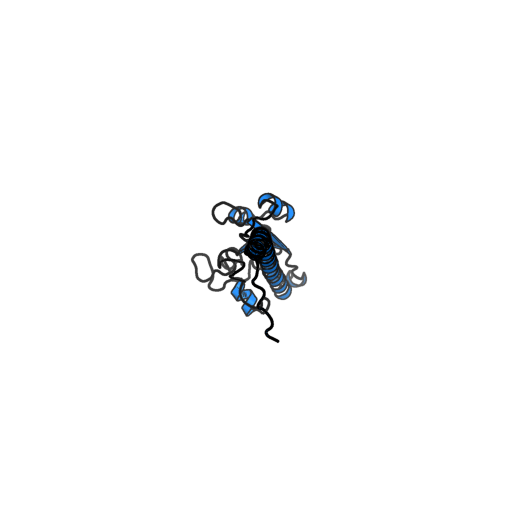 VAL A 1 82 ? -3.394 6.281 -11.545 1.00 92.56 82 VAL A CA 1
ATOM 588 C C . VAL A 1 82 ? -2.973 5.952 -12.973 1.00 92.56 82 VAL A C 1
ATOM 590 O O . VAL A 1 82 ? -1.948 5.314 -13.204 1.00 92.56 82 VAL A O 1
ATOM 593 N N . LYS A 1 83 ? -3.766 6.435 -13.929 1.00 93.25 83 LYS A N 1
ATOM 594 C CA . LYS A 1 83 ? -3.513 6.361 -15.369 1.00 93.25 83 LYS A CA 1
ATOM 595 C C . LYS A 1 83 ? -3.972 7.637 -16.055 1.00 93.25 83 LYS A C 1
ATOM 597 O O . LYS A 1 83 ? -4.814 8.357 -15.519 1.00 93.25 83 LYS A O 1
ATOM 602 N N . SER A 1 84 ? -3.438 7.900 -17.241 1.00 92.88 84 SER A N 1
ATOM 603 C CA . SER A 1 84 ? -3.829 9.024 -18.105 1.00 92.88 84 SER A CA 1
ATOM 604 C C . SER A 1 84 ? -3.805 10.384 -17.392 1.00 92.88 84 SER A C 1
ATOM 606 O O . SER A 1 84 ? -4.676 11.224 -17.588 1.00 92.88 84 SER A O 1
ATOM 608 N N . SER A 1 85 ? -2.817 10.585 -16.520 1.00 92.69 85 SER A N 1
ATOM 609 C CA . SER A 1 85 ? -2.573 11.837 -15.792 1.00 92.69 85 SER A CA 1
ATOM 610 C C . SER A 1 85 ? -1.185 12.370 -16.156 1.00 92.69 85 SER A C 1
ATOM 612 O O . SER A 1 85 ? -0.346 11.579 -16.588 1.00 92.69 85 SER A O 1
ATOM 614 N N . PRO A 1 86 ? -0.886 13.670 -15.985 1.00 94.06 86 PRO A N 1
ATOM 615 C CA . PRO A 1 86 ? 0.450 14.200 -16.257 1.00 94.06 86 PRO A CA 1
ATOM 616 C C . PRO A 1 86 ? 1.542 13.397 -15.532 1.00 94.06 86 PRO A C 1
ATOM 618 O O . PRO A 1 86 ? 1.477 13.204 -14.319 1.00 94.06 86 PRO A O 1
ATOM 621 N N . GLY A 1 87 ? 2.524 12.892 -16.285 1.00 91.12 87 GLY A N 1
ATOM 622 C CA . GLY A 1 87 ? 3.588 12.024 -15.763 1.00 91.12 87 GLY A CA 1
ATOM 623 C C . GLY A 1 87 ? 3.212 10.544 -15.601 1.00 91.12 87 GLY A C 1
ATOM 624 O O . GLY A 1 87 ? 4.063 9.758 -15.197 1.00 91.12 87 GLY A O 1
ATOM 625 N N . TYR A 1 88 ? 1.985 10.140 -15.940 1.00 94.38 88 TYR A N 1
ATOM 626 C CA . TYR A 1 88 ? 1.508 8.754 -15.917 1.00 94.38 88 TYR A CA 1
ATOM 627 C C . TYR A 1 88 ? 1.155 8.263 -17.318 1.00 94.38 88 TYR A C 1
ATOM 629 O O . TYR A 1 88 ? 0.675 9.012 -18.168 1.00 94.38 88 TYR A O 1
ATOM 637 N N . THR A 1 89 ? 1.372 6.972 -17.544 1.00 95.25 89 THR A N 1
ATOM 638 C CA . THR A 1 89 ? 0.981 6.297 -18.786 1.00 95.25 89 THR A CA 1
ATOM 639 C C . THR A 1 89 ? -0.527 6.044 -18.842 1.00 95.25 89 THR A C 1
ATOM 641 O O . THR A 1 89 ? -1.253 6.263 -17.869 1.00 95.25 89 THR A O 1
ATOM 644 N N . ALA A 1 90 ? -1.019 5.567 -19.988 1.00 94.31 90 ALA A N 1
ATOM 645 C CA . ALA A 1 90 ? -2.420 5.177 -20.153 1.00 94.31 90 ALA A CA 1
ATOM 646 C C . ALA A 1 90 ? -2.809 3.920 -19.345 1.00 94.31 90 ALA A C 1
ATOM 648 O O . ALA A 1 90 ? -3.998 3.645 -19.201 1.00 94.31 90 ALA A O 1
ATOM 649 N N . VAL A 1 91 ? -1.828 3.188 -18.803 1.00 94.56 91 VAL A N 1
ATOM 650 C CA . VAL A 1 91 ? -2.014 1.918 -18.091 1.00 94.56 91 VAL A CA 1
ATOM 651 C C . VAL A 1 91 ? -1.530 2.072 -16.648 1.00 94.56 91 VAL A C 1
ATOM 653 O O . VAL A 1 91 ? -0.363 2.381 -16.399 1.00 94.56 91 VAL A O 1
ATOM 656 N N . SER A 1 92 ? -2.419 1.871 -15.674 1.00 94.50 92 SER A N 1
ATOM 657 C CA . SER A 1 92 ? -2.013 1.832 -14.263 1.00 94.50 92 SER A CA 1
ATOM 658 C C . SER A 1 92 ? -1.322 0.501 -13.942 1.00 94.50 92 SER A C 1
ATOM 660 O O . SER A 1 92 ? -1.438 -0.474 -14.686 1.00 94.50 92 SER A O 1
ATOM 662 N N . VAL A 1 93 ? -0.597 0.427 -12.822 1.00 94.25 93 VAL A N 1
ATOM 663 C CA . VAL A 1 93 ? 0.007 -0.852 -12.407 1.00 94.25 93 VAL A CA 1
ATOM 664 C C . VAL A 1 93 ? -1.081 -1.854 -12.006 1.00 94.25 93 VAL A C 1
ATOM 666 O O . VAL A 1 93 ? -0.935 -3.048 -12.246 1.00 94.25 93 VAL A O 1
ATOM 669 N N . GLU A 1 94 ? -2.199 -1.374 -11.462 1.00 94.06 94 GLU A N 1
ATOM 670 C CA . GLU A 1 94 ? -3.396 -2.188 -11.234 1.00 94.06 94 GLU A CA 1
ATOM 671 C C . GLU A 1 94 ? -3.937 -2.799 -12.536 1.00 94.06 94 GLU A C 1
ATOM 673 O O . GLU A 1 94 ? -4.063 -4.021 -12.618 1.00 94.06 94 GLU A O 1
ATOM 678 N N . ASP A 1 95 ? -4.166 -1.983 -13.574 1.00 94.31 95 ASP A N 1
ATOM 679 C CA . ASP A 1 95 ? -4.680 -2.450 -14.869 1.00 94.31 95 ASP A CA 1
ATOM 680 C C . ASP A 1 95 ? -3.745 -3.493 -15.497 1.00 94.31 95 ASP A C 1
ATOM 682 O O . ASP A 1 95 ? -4.197 -4.492 -16.060 1.00 94.31 95 ASP A O 1
ATOM 686 N N . LEU A 1 96 ? -2.429 -3.272 -15.406 1.00 94.69 96 LEU A N 1
ATOM 687 C CA . LEU A 1 96 ? -1.425 -4.211 -15.899 1.00 94.69 96 LEU A CA 1
ATOM 688 C C . LEU A 1 96 ? -1.552 -5.570 -15.203 1.00 94.69 96 LEU A C 1
ATOM 690 O O . LEU A 1 96 ? -1.591 -6.604 -15.869 1.00 94.69 96 LEU A O 1
ATOM 694 N N . LEU A 1 97 ? -1.608 -5.579 -13.870 1.00 94.25 97 LEU A N 1
ATOM 695 C CA . LEU A 1 97 ? -1.667 -6.820 -13.097 1.00 94.25 97 LEU A CA 1
ATOM 696 C C . LEU A 1 97 ? -2.998 -7.551 -13.293 1.00 94.25 97 LEU A C 1
ATOM 698 O O . LEU A 1 97 ? -3.007 -8.780 -13.343 1.00 94.25 97 LEU A O 1
ATOM 702 N N . GLN A 1 98 ? -4.099 -6.815 -13.446 1.00 94.62 98 GLN A N 1
ATOM 703 C CA . GLN A 1 98 ? -5.418 -7.380 -13.730 1.00 94.62 98 GLN A CA 1
ATOM 704 C C . GLN A 1 98 ? -5.497 -7.970 -15.139 1.00 94.62 98 GLN A C 1
ATOM 706 O O . GLN A 1 98 ? -5.875 -9.127 -15.299 1.00 94.62 98 GLN A O 1
ATOM 711 N N . SER A 1 99 ? -5.098 -7.206 -16.162 1.00 93.38 99 SER A N 1
ATOM 712 C CA . SER A 1 99 ? -5.109 -7.669 -17.560 1.00 93.38 99 SER A CA 1
ATOM 713 C C . SER A 1 99 ? -4.169 -8.849 -17.800 1.00 93.38 99 SER A C 1
ATOM 715 O O . SER A 1 99 ? -4.446 -9.694 -18.647 1.00 93.38 99 SER A O 1
ATOM 717 N N . SER A 1 100 ? -3.094 -8.942 -17.015 1.00 92.25 100 SER A N 1
ATOM 718 C CA . SER A 1 100 ? -2.152 -10.061 -17.055 1.00 92.25 100 SER A CA 1
ATOM 719 C C . SER A 1 100 ? -2.571 -11.249 -16.171 1.00 92.25 100 SER A C 1
ATOM 721 O O . SER A 1 100 ? -1.870 -12.253 -16.141 1.00 92.25 100 SER A O 1
ATOM 723 N N . GLY A 1 101 ? -3.689 -11.160 -15.439 1.00 93.62 101 GLY A N 1
ATOM 724 C CA . GLY A 1 101 ? -4.240 -12.262 -14.639 1.00 93.62 101 GLY A CA 1
ATOM 725 C C . GLY A 1 101 ? -3.595 -12.496 -13.264 1.00 93.62 101 GLY A C 1
ATOM 726 O O . GLY A 1 101 ? -3.927 -13.479 -12.606 1.00 93.62 101 GLY A O 1
ATOM 727 N N . TYR A 1 102 ? -2.716 -11.606 -12.792 1.00 92.69 102 TYR A N 1
ATOM 728 C CA . TYR A 1 102 ? -2.027 -11.742 -11.494 1.00 92.69 102 TYR A CA 1
ATOM 729 C C . TYR A 1 102 ? -2.778 -11.109 -10.323 1.00 92.69 102 TYR A C 1
ATOM 731 O O . TYR A 1 102 ? -2.432 -11.346 -9.164 1.00 92.69 102 TYR A O 1
ATOM 739 N N . LEU A 1 103 ? -3.792 -10.292 -10.607 1.00 93.25 103 LEU A N 1
ATOM 740 C CA . LEU A 1 103 ? -4.637 -9.667 -9.599 1.00 93.25 103 LEU A CA 1
ATOM 741 C C . LEU A 1 103 ? -6.112 -9.882 -9.926 1.00 93.25 103 LEU A C 1
ATOM 743 O O . LEU A 1 103 ? -6.570 -9.558 -11.019 1.00 93.25 103 LEU A O 1
ATOM 747 N N . SER A 1 104 ? -6.865 -10.388 -8.950 1.00 87.38 104 SER A N 1
ATOM 748 C CA . SER A 1 104 ? -8.317 -10.512 -9.036 1.00 87.38 104 SER A CA 1
ATOM 749 C C . SER A 1 104 ? -9.010 -9.345 -8.327 1.00 87.38 104 SER A C 1
ATOM 751 O O . SER A 1 104 ? -8.871 -9.141 -7.117 1.00 87.38 104 SER A O 1
ATOM 753 N N . GLY A 1 105 ? -9.791 -8.586 -9.095 1.00 87.31 105 GLY A N 1
ATOM 754 C CA . GLY A 1 105 ? -10.549 -7.436 -8.603 1.00 87.31 105 GLY A CA 1
ATOM 755 C C . GLY A 1 105 ? -9.703 -6.184 -8.357 1.00 87.31 105 GLY A C 1
ATOM 756 O O . GLY A 1 105 ? -8.477 -6.193 -8.463 1.00 87.31 105 GLY A O 1
ATOM 757 N N . GLU A 1 106 ? -10.388 -5.088 -8.049 1.00 87.94 106 GLU A N 1
ATOM 758 C CA . GLU A 1 106 ? -9.777 -3.791 -7.744 1.00 87.94 106 GLU A CA 1
ATOM 759 C C . GLU A 1 106 ? -9.290 -3.721 -6.295 1.00 87.94 106 GLU A C 1
ATOM 761 O O . GLU A 1 106 ? -9.675 -4.535 -5.441 1.00 87.94 106 GLU A O 1
ATOM 766 N N . ILE A 1 107 ? -8.455 -2.722 -6.006 1.00 87.56 107 ILE A N 1
ATOM 767 C CA . ILE A 1 107 ? -8.086 -2.362 -4.642 1.00 87.56 107 ILE A CA 1
ATOM 768 C C . ILE A 1 107 ? -9.336 -2.116 -3.788 1.00 87.56 107 ILE A C 1
ATOM 770 O O . ILE A 1 107 ? -10.296 -1.462 -4.205 1.00 87.56 107 ILE A O 1
ATOM 774 N N . ASN A 1 108 ? -9.326 -2.624 -2.556 1.00 86.56 108 ASN A N 1
ATOM 775 C CA . ASN A 1 108 ? -10.437 -2.422 -1.635 1.00 86.56 108 ASN A CA 1
ATOM 776 C C . ASN A 1 108 ? -10.565 -0.934 -1.252 1.00 86.56 108 ASN A C 1
ATOM 778 O O . ASN A 1 108 ? -9.834 -0.437 -0.392 1.00 86.56 108 ASN A O 1
ATOM 782 N N . GLN A 1 109 ? -11.541 -0.245 -1.850 1.00 82.88 109 GLN A N 1
ATOM 783 C CA . GLN A 1 109 ? -11.780 1.190 -1.641 1.00 82.88 109 GLN A CA 1
ATOM 784 C C . GLN A 1 109 ? -12.241 1.536 -0.209 1.00 82.88 109 GLN A C 1
ATOM 786 O O . GLN A 1 109 ? -12.160 2.687 0.216 1.00 82.88 109 GLN A O 1
ATOM 791 N N . ASN A 1 110 ? -12.698 0.548 0.570 1.00 81.44 110 ASN A N 1
ATOM 792 C CA . ASN A 1 110 ? -12.997 0.737 1.995 1.00 81.44 110 ASN A CA 1
ATOM 793 C C . ASN A 1 110 ? -11.714 0.723 2.845 1.00 81.44 110 ASN A C 1
ATOM 795 O O . ASN A 1 110 ? -11.649 1.350 3.907 1.00 81.44 110 ASN A O 1
ATOM 799 N N . ALA A 1 111 ? -10.677 0.023 2.372 1.00 81.94 111 ALA A N 1
ATOM 800 C CA . ALA A 1 111 ? -9.364 -0.010 3.002 1.00 81.94 111 ALA A CA 1
ATOM 801 C C . ALA A 1 111 ? -8.512 1.200 2.583 1.00 81.94 111 ALA A C 1
ATOM 803 O O . ALA A 1 111 ? -7.883 1.824 3.437 1.00 81.94 111 ALA A O 1
ATOM 804 N N . PHE A 1 112 ? -8.527 1.582 1.307 1.00 84.44 112 PHE A N 1
ATOM 805 C CA . PHE A 1 112 ? -7.691 2.649 0.754 1.00 84.44 112 PHE A CA 1
ATOM 806 C C . PHE A 1 112 ? -8.491 3.611 -0.118 1.00 84.44 112 PHE A C 1
ATOM 808 O O . PHE A 1 112 ? -9.394 3.196 -0.826 1.00 84.44 112 PHE A O 1
ATOM 815 N N . THR A 1 113 ? -8.126 4.895 -0.137 1.00 76.38 113 THR A N 1
ATOM 816 C CA . THR A 1 113 ? -8.599 5.782 -1.214 1.00 76.38 113 THR A CA 1
ATOM 817 C C . THR A 1 113 ? -7.804 5.506 -2.493 1.00 76.38 113 THR A C 1
ATOM 819 O O . THR A 1 113 ? -6.672 5.026 -2.415 1.00 76.38 113 THR A O 1
ATOM 822 N N . ARG A 1 114 ? -8.348 5.853 -3.667 1.00 65.31 114 ARG A N 1
ATOM 823 C CA . ARG A 1 114 ? -7.741 5.556 -4.984 1.00 65.31 114 ARG A CA 1
ATOM 824 C C . ARG A 1 114 ? -6.237 5.876 -5.070 1.00 65.31 114 ARG A C 1
ATOM 826 O O . ARG A 1 114 ? -5.460 5.045 -5.512 1.00 65.31 114 ARG A O 1
ATOM 833 N N . SER A 1 115 ? -5.788 7.020 -4.552 1.00 74.25 115 SER A N 1
ATOM 834 C CA . SER A 1 115 ? -4.371 7.430 -4.618 1.00 74.25 115 SER A CA 1
ATOM 835 C C . SER A 1 115 ? -3.549 7.081 -3.369 1.00 74.25 115 SER A C 1
ATOM 837 O O . SER A 1 115 ? -2.450 7.607 -3.188 1.00 74.25 115 SER A O 1
ATOM 839 N N . SER A 1 116 ? -4.060 6.220 -2.482 1.00 84.81 116 SER A N 1
ATOM 840 C CA . SER A 1 116 ? -3.409 5.926 -1.199 1.00 84.81 116 SER A CA 1
ATOM 841 C C . SER A 1 116 ? -2.256 4.931 -1.280 1.00 84.81 116 SER A C 1
ATOM 843 O O . SER A 1 116 ? -1.485 4.856 -0.323 1.00 84.81 116 SER A O 1
ATOM 845 N N . VAL A 1 117 ? -2.118 4.183 -2.374 1.00 94.00 117 VAL A N 1
ATOM 846 C CA . VAL A 1 117 ? -1.031 3.212 -2.546 1.00 94.00 117 VAL A CA 1
ATOM 847 C C . VAL A 1 117 ? -0.044 3.714 -3.587 1.00 94.00 117 VAL A C 1
ATOM 849 O O . VAL A 1 117 ? -0.433 4.161 -4.669 1.00 94.00 117 VAL A O 1
ATOM 852 N N . MET A 1 118 ? 1.238 3.650 -3.243 1.00 94.81 118 MET A N 1
ATOM 853 C CA . MET A 1 118 ? 2.342 4.058 -4.100 1.00 94.81 118 MET A CA 1
ATOM 854 C C . MET A 1 118 ? 3.409 2.972 -4.170 1.00 94.81 118 MET A C 1
ATOM 856 O O . MET A 1 118 ? 3.626 2.234 -3.210 1.00 94.81 118 MET A O 1
ATOM 860 N N . LEU A 1 119 ? 4.084 2.902 -5.309 1.00 94.38 119 LEU A N 1
ATOM 861 C CA . LEU A 1 119 ? 5.136 1.941 -5.599 1.00 94.38 119 LEU A CA 1
ATOM 862 C C . LEU A 1 119 ? 6.455 2.666 -5.829 1.00 94.38 119 LEU A C 1
ATOM 864 O O . LEU A 1 119 ? 6.515 3.648 -6.568 1.00 94.38 119 LEU A O 1
ATOM 868 N N . ALA A 1 120 ? 7.520 2.166 -5.216 1.00 93.25 120 ALA A N 1
ATOM 869 C CA . ALA A 1 120 ? 8.873 2.663 -5.421 1.00 93.25 120 ALA A CA 1
ATOM 870 C C . ALA A 1 120 ? 9.846 1.489 -5.577 1.00 93.25 120 ALA A C 1
ATOM 872 O O . ALA A 1 120 ? 9.643 0.445 -4.948 1.00 93.25 120 ALA A O 1
ATOM 873 N N . PRO A 1 121 ? 10.928 1.639 -6.35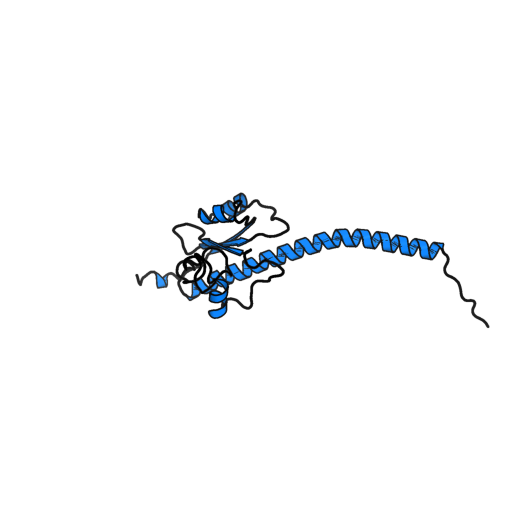6 1.00 91.19 121 PRO A N 1
ATOM 874 C CA . PRO A 1 121 ? 12.000 0.662 -6.337 1.00 91.19 121 PRO A CA 1
ATOM 875 C C . PRO A 1 121 ? 12.714 0.735 -4.982 1.00 91.19 121 PRO A C 1
ATOM 877 O O . PRO A 1 121 ? 12.816 1.801 -4.371 1.00 91.19 121 PRO A O 1
ATOM 880 N N . CYS A 1 122 ? 13.218 -0.396 -4.499 1.00 89.44 122 CYS A N 1
ATOM 881 C CA . CYS A 1 122 ? 13.937 -0.471 -3.227 1.00 89.44 122 CYS A CA 1
ATOM 882 C C . CYS A 1 122 ? 15.307 0.225 -3.300 1.00 89.44 122 CYS A C 1
ATOM 884 O O . CYS A 1 122 ? 15.762 0.803 -2.313 1.00 89.44 122 CYS A O 1
ATOM 886 N N . THR A 1 123 ? 15.955 0.227 -4.469 1.00 86.00 123 THR A N 1
ATOM 887 C CA . THR A 1 123 ? 17.182 1.001 -4.721 1.00 86.00 123 THR A CA 1
ATOM 888 C C . THR A 1 123 ? 17.112 1.670 -6.094 1.00 86.00 123 THR A C 1
ATOM 890 O O . THR A 1 123 ? 16.316 1.270 -6.935 1.00 86.00 123 THR A O 1
ATOM 893 N N . THR A 1 124 ? 17.959 2.668 -6.346 1.00 76.94 124 THR A N 1
ATOM 894 C CA . THR A 1 124 ? 17.997 3.398 -7.628 1.00 76.94 124 THR A CA 1
ATOM 895 C C . THR A 1 124 ? 18.480 2.544 -8.808 1.00 76.94 124 THR A C 1
ATOM 897 O O . THR A 1 124 ? 18.152 2.838 -9.952 1.00 76.94 124 THR A O 1
ATOM 900 N N . TYR A 1 125 ? 19.265 1.498 -8.536 1.00 65.12 125 TYR A N 1
ATOM 901 C CA . TYR A 1 125 ? 19.959 0.700 -9.557 1.00 65.12 125 TYR A CA 1
ATOM 902 C C . TYR A 1 125 ? 19.451 -0.747 -9.646 1.00 65.12 125 TYR A C 1
ATOM 904 O O . TYR A 1 125 ? 19.746 -1.452 -10.607 1.00 65.12 125 TYR A O 1
ATOM 912 N N . ASP A 1 126 ? 18.682 -1.187 -8.650 1.00 64.75 126 ASP A N 1
ATOM 913 C CA . ASP A 1 126 ? 18.101 -2.525 -8.554 1.00 64.75 126 ASP A CA 1
ATOM 914 C C . ASP A 1 126 ? 16.595 -2.447 -8.816 1.00 64.75 126 ASP A C 1
ATOM 916 O O . ASP A 1 126 ? 15.829 -1.974 -7.974 1.00 64.75 126 ASP A O 1
ATOM 920 N N . ASN A 1 127 ? 16.171 -2.946 -9.977 1.00 65.06 127 ASN A N 1
ATOM 921 C CA . ASN A 1 127 ? 14.757 -3.022 -10.339 1.00 65.06 127 ASN A CA 1
ATOM 922 C C . ASN A 1 127 ? 14.097 -4.336 -9.881 1.00 65.06 127 ASN A C 1
ATOM 924 O O . ASN A 1 127 ? 12.950 -4.606 -10.226 1.00 65.06 127 ASN A O 1
ATOM 928 N N . VAL A 1 128 ? 14.804 -5.181 -9.133 1.00 72.81 128 VAL A N 1
ATOM 929 C CA . VAL A 1 128 ? 14.341 -6.512 -8.720 1.00 72.81 128 VAL A CA 1
ATOM 930 C C . VAL A 1 128 ? 13.577 -6.438 -7.394 1.00 72.81 128 VAL A C 1
ATOM 932 O O . VAL A 1 128 ? 12.734 -7.280 -7.096 1.00 72.81 128 VAL A O 1
ATOM 935 N N . ARG A 1 129 ? 13.812 -5.405 -6.583 1.00 86.44 129 ARG A N 1
ATOM 936 C CA . ARG A 1 129 ? 13.140 -5.214 -5.292 1.00 86.44 129 ARG A CA 1
ATOM 937 C C . ARG A 1 129 ? 12.244 -3.988 -5.324 1.00 86.44 129 ARG A C 1
ATOM 939 O O . ARG A 1 129 ? 12.680 -2.906 -5.709 1.00 86.44 129 ARG A O 1
ATOM 946 N N . TRP A 1 130 ? 11.012 -4.161 -4.865 1.00 89.94 130 TRP A N 1
ATOM 947 C CA . TRP A 1 130 ? 9.975 -3.136 -4.891 1.00 89.94 130 TRP A CA 1
ATOM 948 C C . TRP A 1 130 ? 9.396 -2.913 -3.510 1.00 89.94 130 TRP A C 1
ATOM 950 O O . TRP A 1 130 ? 9.328 -3.820 -2.685 1.00 89.94 130 TRP A O 1
ATOM 960 N N . VAL A 1 131 ? 8.971 -1.686 -3.270 1.00 93.25 131 VAL A N 1
ATOM 961 C CA . VAL A 1 131 ? 8.350 -1.261 -2.030 1.00 93.25 131 VAL A CA 1
ATOM 962 C C . VAL A 1 131 ? 6.945 -0.786 -2.348 1.00 93.25 131 VAL A C 1
ATOM 964 O O . VAL A 1 131 ? 6.747 0.045 -3.235 1.00 93.25 131 VAL A O 1
ATOM 967 N N . VAL A 1 132 ? 5.978 -1.318 -1.610 1.00 95.00 132 VAL A N 1
ATOM 968 C CA . VAL A 1 132 ? 4.594 -0.855 -1.607 1.00 95.00 132 VAL A CA 1
ATOM 969 C C . VAL A 1 132 ? 4.412 0.018 -0.376 1.00 95.00 132 VAL A C 1
ATOM 971 O O . VAL A 1 132 ? 4.690 -0.406 0.748 1.00 95.00 132 VAL A O 1
ATOM 974 N N . LEU A 1 133 ? 3.958 1.245 -0.595 1.00 95.75 133 LEU A N 1
ATOM 975 C CA . LEU A 1 133 ? 3.757 2.240 0.442 1.00 95.75 133 LEU A CA 1
ATOM 976 C C . LEU A 1 133 ? 2.296 2.664 0.485 1.00 95.75 133 LEU A C 1
ATOM 978 O O . LEU A 1 133 ? 1.678 2.866 -0.559 1.00 95.75 133 LEU A O 1
ATOM 982 N N . ALA A 1 134 ? 1.755 2.873 1.681 1.00 95.50 134 ALA A N 1
ATOM 983 C CA . ALA A 1 134 ? 0.408 3.402 1.827 1.00 95.50 134 ALA A CA 1
ATOM 984 C C . ALA A 1 134 ? 0.236 4.293 3.055 1.00 95.50 134 ALA A C 1
ATOM 986 O O . ALA A 1 134 ? 1.068 4.294 3.961 1.00 95.50 134 ALA A O 1
ATOM 987 N N . THR A 1 135 ? -0.859 5.054 3.082 1.00 92.81 135 THR A N 1
ATOM 988 C CA . THR A 1 135 ? -1.335 5.694 4.313 1.00 92.81 135 THR A CA 1
ATOM 989 C C . THR A 1 135 ? -2.380 4.782 4.933 1.00 92.81 135 THR A C 1
ATOM 991 O O . THR A 1 135 ? -3.425 4.534 4.333 1.00 92.81 135 THR A O 1
ATOM 994 N N . VAL A 1 136 ? -2.094 4.300 6.135 1.00 91.69 136 VAL A N 1
ATOM 995 C CA . VAL A 1 136 ? -2.982 3.461 6.937 1.00 91.69 136 VAL A CA 1
ATOM 996 C C . VAL A 1 136 ? -3.426 4.190 8.195 1.00 91.69 136 VAL A C 1
ATOM 998 O O . VAL A 1 136 ? -2.733 5.078 8.701 1.00 91.69 136 VAL A O 1
ATOM 1001 N N . SER A 1 137 ? -4.611 3.822 8.675 1.00 88.88 137 SER A N 1
ATOM 1002 C CA . SER A 1 137 ? -5.191 4.353 9.905 1.00 88.88 137 SER A CA 1
ATOM 1003 C C . SER A 1 137 ? -5.889 3.219 10.661 1.00 88.88 137 SER A C 1
ATOM 1005 O O . SER A 1 137 ? -6.773 2.582 10.076 1.00 88.88 137 SER A O 1
ATOM 1007 N N . PRO A 1 138 ? -5.539 2.960 11.937 1.00 89.81 138 PRO A N 1
ATOM 1008 C CA . PRO A 1 138 ? -4.570 3.679 12.779 1.00 89.81 138 PRO A CA 1
ATOM 1009 C C . PRO A 1 138 ? -3.121 3.613 12.269 1.00 89.81 138 PRO A C 1
ATOM 1011 O O . PRO A 1 138 ? -2.772 2.754 11.460 1.00 89.81 138 PRO A O 1
ATOM 1014 N N . ALA A 1 139 ? -2.292 4.559 12.721 1.00 89.38 139 ALA A N 1
ATOM 1015 C CA . ALA A 1 139 ? -0.890 4.630 12.324 1.00 89.38 139 ALA A CA 1
ATOM 1016 C C . ALA A 1 139 ? -0.111 3.384 12.796 1.00 89.38 139 ALA A C 1
ATOM 1018 O O . ALA A 1 139 ? -0.393 2.873 13.886 1.00 89.38 139 ALA A O 1
ATOM 1019 N N . PRO A 1 140 ? 0.869 2.894 12.011 1.00 91.44 140 PRO A N 1
ATOM 1020 C CA . PRO A 1 140 ? 1.705 1.776 12.427 1.00 91.44 140 PRO A CA 1
ATOM 1021 C C . PRO A 1 140 ? 2.531 2.113 13.681 1.00 91.44 140 PRO A C 1
ATOM 1023 O O . PRO A 1 140 ? 2.882 3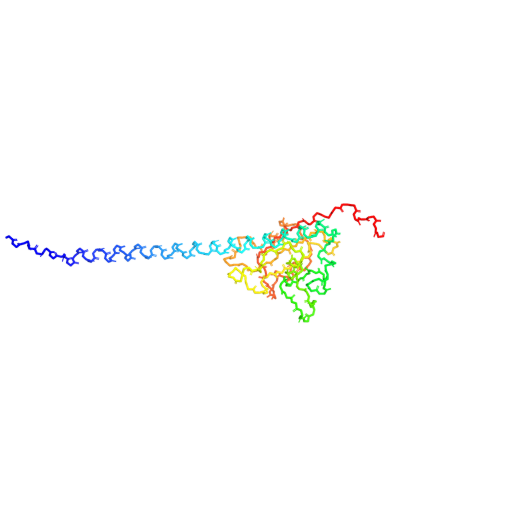.277 13.877 1.00 91.44 140 PRO A O 1
ATOM 1026 N N . PRO A 1 141 ? 2.912 1.111 14.497 1.00 91.06 141 PRO A N 1
ATOM 1027 C CA . PRO A 1 141 ? 3.748 1.333 15.681 1.00 91.06 141 PRO A CA 1
ATOM 1028 C C . PRO A 1 141 ? 5.150 1.865 15.361 1.00 91.06 141 PRO A C 1
ATOM 1030 O O . PRO A 1 141 ? 5.706 2.627 16.144 1.00 91.06 141 PRO A O 1
ATOM 1033 N N . LYS A 1 142 ? 5.725 1.444 14.227 1.00 94.19 142 LYS A N 1
ATOM 1034 C CA . LYS A 1 142 ? 7.039 1.894 13.759 1.00 94.19 142 LYS A CA 1
ATOM 1035 C C . LYS A 1 142 ? 6.889 3.124 12.880 1.00 94.19 142 LYS A C 1
ATOM 1037 O O . LYS A 1 142 ? 6.037 3.150 11.988 1.00 94.19 142 LYS A O 1
ATOM 1042 N N . THR A 1 143 ? 7.758 4.103 13.073 1.00 94.06 143 THR A N 1
ATOM 1043 C CA . THR A 1 143 ? 7.844 5.272 12.198 1.00 94.06 143 THR A CA 1
ATOM 1044 C C . THR A 1 143 ? 8.244 4.862 10.775 1.00 94.06 143 THR A C 1
ATOM 1046 O O . THR A 1 143 ? 8.848 3.802 10.576 1.00 94.06 143 THR A O 1
ATOM 1049 N N . PRO A 1 144 ? 7.958 5.692 9.757 1.00 94.06 144 PRO A N 1
ATOM 1050 C CA . PRO A 1 144 ? 8.389 5.399 8.396 1.00 94.06 144 PRO A CA 1
ATOM 1051 C C . PRO A 1 144 ? 9.907 5.209 8.285 1.00 94.06 144 PRO A C 1
ATOM 1053 O O . PRO A 1 144 ? 10.351 4.290 7.612 1.00 94.06 144 PRO A O 1
ATOM 1056 N N . ALA A 1 145 ? 10.707 6.008 8.998 1.00 91.81 145 ALA A N 1
ATOM 1057 C CA . ALA A 1 145 ? 12.168 5.897 8.986 1.00 91.81 145 ALA A CA 1
ATOM 1058 C C . ALA A 1 145 ? 12.674 4.543 9.524 1.00 91.81 145 ALA A C 1
ATOM 1060 O O . ALA A 1 145 ? 13.568 3.930 8.936 1.00 91.81 145 ALA A O 1
ATOM 1061 N N . GLU A 1 146 ? 12.074 4.043 10.607 1.00 94.25 146 GLU A N 1
ATOM 1062 C CA . GLU A 1 146 ? 12.394 2.718 11.154 1.00 94.25 146 GLU A CA 1
ATOM 1063 C C . GLU A 1 146 ? 11.999 1.606 10.180 1.00 94.25 146 GLU A C 1
ATOM 1065 O O . GLU A 1 146 ? 12.794 0.709 9.916 1.00 94.25 146 GLU A O 1
ATOM 1070 N N . GLN A 1 147 ? 10.810 1.699 9.575 1.00 94.75 147 GLN A N 1
ATOM 1071 C CA . GLN A 1 147 ? 10.368 0.726 8.574 1.00 94.75 147 GLN A CA 1
ATOM 1072 C C . GLN A 1 147 ? 11.299 0.704 7.352 1.00 94.75 147 GLN A C 1
ATOM 1074 O O . GLN A 1 147 ? 11.643 -0.372 6.873 1.00 94.75 147 GLN A O 1
ATOM 1079 N N . ILE A 1 148 ? 11.757 1.865 6.863 1.00 91.62 148 ILE A N 1
ATOM 1080 C CA . ILE A 1 148 ? 12.742 1.940 5.767 1.00 91.62 148 ILE A CA 1
ATOM 1081 C C . ILE A 1 148 ? 14.015 1.185 6.153 1.00 91.62 148 ILE A C 1
ATOM 1083 O O . ILE A 1 148 ? 14.506 0.371 5.369 1.00 91.62 148 ILE A O 1
ATOM 1087 N N . THR A 1 149 ? 14.503 1.403 7.375 1.00 92.50 149 THR A N 1
ATOM 1088 C CA . THR A 1 149 ? 15.706 0.741 7.891 1.00 92.50 149 THR A CA 1
ATOM 1089 C C . THR A 1 149 ? 15.525 -0.779 7.937 1.00 92.50 149 THR A C 1
ATOM 1091 O O . THR A 1 149 ? 16.385 -1.504 7.442 1.00 92.50 149 THR A O 1
ATOM 1094 N N . ASP A 1 150 ? 14.374 -1.262 8.416 1.00 91.69 150 ASP A N 1
ATOM 1095 C CA . ASP A 1 150 ? 14.042 -2.694 8.453 1.00 91.69 150 ASP A CA 1
ATOM 1096 C C . ASP A 1 150 ? 14.010 -3.336 7.056 1.00 91.69 150 ASP A C 1
ATOM 1098 O O . ASP A 1 150 ? 14.354 -4.506 6.893 1.00 91.69 150 ASP A O 1
ATOM 1102 N N . THR A 1 151 ? 13.592 -2.587 6.029 1.00 88.38 151 THR A N 1
ATOM 1103 C CA . THR A 1 151 ? 13.548 -3.106 4.652 1.00 88.38 151 THR A CA 1
ATOM 1104 C C . THR A 1 151 ? 14.919 -3.202 3.978 1.00 88.38 151 THR A C 1
ATOM 1106 O O . THR A 1 151 ? 15.054 -3.901 2.971 1.00 88.38 151 THR A O 1
ATOM 1109 N N . GLY A 1 152 ? 15.929 -2.483 4.481 1.00 88.88 152 GLY A N 1
ATOM 1110 C CA . GLY A 1 152 ? 17.227 -2.339 3.814 1.00 88.88 152 GLY A CA 1
ATOM 1111 C C . GLY A 1 152 ? 17.149 -1.638 2.449 1.00 88.88 152 GLY A C 1
ATOM 1112 O O . GLY A 1 152 ? 18.041 -1.812 1.614 1.00 88.88 152 GLY A O 1
ATOM 1113 N N . CYS A 1 153 ? 16.070 -0.893 2.185 1.00 89.75 153 CYS A N 1
ATOM 1114 C CA . CYS A 1 153 ? 15.891 -0.116 0.964 1.00 89.75 153 CYS A CA 1
ATOM 1115 C C . CYS A 1 153 ? 16.500 1.282 1.106 1.00 89.75 153 CYS A C 1
ATOM 1117 O O . CYS A 1 153 ? 16.409 1.913 2.154 1.00 89.75 153 CYS A O 1
ATOM 1119 N N . THR A 1 154 ? 17.113 1.772 0.030 1.00 90.81 154 THR A N 1
ATOM 1120 C CA . THR A 1 154 ? 17.903 3.016 0.018 1.00 90.81 154 THR A CA 1
ATOM 1121 C C . THR A 1 154 ? 17.456 4.011 -1.051 1.00 90.81 154 THR A C 1
ATOM 1123 O O . THR A 1 154 ? 18.058 5.072 -1.199 1.00 90.81 154 THR A O 1
ATOM 1126 N N . SER A 1 155 ? 16.408 3.691 -1.814 1.00 90.50 155 SER A N 1
ATOM 1127 C CA . SER A 1 155 ? 15.891 4.578 -2.855 1.00 90.50 155 SER A CA 1
ATOM 1128 C C . SER A 1 155 ? 15.392 5.910 -2.272 1.00 90.50 155 SER A C 1
ATOM 1130 O O . SER A 1 155 ? 14.533 5.901 -1.385 1.00 90.50 155 SER A O 1
ATOM 1132 N N . PRO A 1 156 ? 15.838 7.068 -2.800 1.00 91.38 156 PRO A N 1
ATOM 1133 C CA . PRO A 1 156 ? 15.382 8.376 -2.326 1.00 91.38 156 PRO A CA 1
ATOM 1134 C C . PRO A 1 156 ? 13.884 8.604 -2.578 1.00 91.38 156 PRO A C 1
ATOM 1136 O O . PRO A 1 156 ? 13.245 9.367 -1.855 1.00 91.38 156 PRO A O 1
ATOM 1139 N N . THR A 1 157 ? 13.297 7.903 -3.555 1.00 91.81 157 THR A N 1
ATOM 1140 C CA . THR A 1 157 ? 11.859 7.945 -3.856 1.00 91.81 157 THR A CA 1
ATOM 1141 C C . THR A 1 157 ? 11.009 7.534 -2.655 1.00 91.81 157 THR A C 1
ATOM 1143 O O . THR A 1 157 ? 9.942 8.103 -2.432 1.00 91.81 157 THR A O 1
ATOM 1146 N N . ILE A 1 158 ? 11.493 6.584 -1.849 1.00 93.38 158 ILE A N 1
ATOM 1147 C CA . ILE A 1 158 ? 10.802 6.123 -0.640 1.00 93.38 158 ILE A CA 1
ATOM 1148 C C . ILE A 1 158 ? 10.673 7.287 0.346 1.00 93.38 158 ILE A C 1
ATOM 1150 O O . ILE A 1 158 ? 9.568 7.587 0.793 1.00 93.38 158 ILE A O 1
ATOM 1154 N N . THR A 1 159 ? 11.769 8.010 0.592 1.00 92.81 159 THR A N 1
ATOM 1155 C CA . THR A 1 159 ? 11.787 9.192 1.463 1.00 92.81 159 THR A CA 1
ATOM 1156 C C . THR A 1 159 ? 10.858 10.292 0.952 1.00 92.81 159 THR A C 1
ATOM 1158 O O . THR A 1 159 ? 10.149 10.922 1.738 1.00 92.81 159 THR A O 1
ATOM 1161 N N . THR A 1 160 ? 10.800 10.506 -0.368 1.00 94.19 160 THR A N 1
ATOM 1162 C CA . THR A 1 160 ? 9.846 11.446 -0.977 1.00 94.19 160 THR A CA 1
ATOM 1163 C C . THR A 1 160 ? 8.399 11.053 -0.677 1.00 94.19 160 THR A C 1
ATOM 1165 O O . THR A 1 160 ? 7.588 11.912 -0.332 1.00 94.19 160 THR A O 1
ATOM 1168 N N . TYR A 1 161 ? 8.062 9.767 -0.776 1.00 94.69 161 TYR A N 1
ATOM 1169 C CA . TYR A 1 161 ? 6.697 9.281 -0.563 1.00 94.69 161 TYR A CA 1
ATOM 1170 C C . TYR A 1 161 ? 6.291 9.238 0.915 1.00 94.69 161 TYR A C 1
ATOM 1172 O O . TYR A 1 161 ? 5.112 9.390 1.236 1.00 94.69 161 TYR A O 1
ATOM 1180 N N . THR A 1 162 ? 7.244 9.081 1.830 1.00 94.44 162 THR A N 1
ATOM 1181 C CA . THR A 1 162 ? 6.987 9.168 3.276 1.00 94.44 162 THR A CA 1
ATOM 1182 C C . THR A 1 162 ? 6.986 10.607 3.798 1.00 94.44 162 THR A C 1
ATOM 1184 O O . THR A 1 162 ? 6.534 10.851 4.912 1.00 94.44 162 THR A O 1
ATOM 1187 N N . GLY A 1 163 ? 7.499 11.563 3.017 1.00 90.94 163 GLY A N 1
ATOM 1188 C CA . GLY A 1 163 ? 7.553 12.981 3.370 1.00 90.94 163 GLY A CA 1
ATOM 1189 C C . GLY A 1 163 ? 6.193 13.688 3.340 1.00 90.94 163 GLY A C 1
ATOM 1190 O O . GLY A 1 163 ? 5.160 13.101 3.025 1.00 90.94 163 GLY A O 1
ATOM 1191 N N . THR A 1 164 ? 6.193 14.992 3.625 1.00 80.75 164 THR A N 1
ATOM 1192 C CA . THR A 1 164 ? 4.980 15.809 3.839 1.00 80.75 164 THR A CA 1
ATOM 1193 C C . THR A 1 164 ? 4.051 15.934 2.628 1.00 80.75 164 THR A C 1
ATOM 1195 O O . THR A 1 164 ? 2.872 16.218 2.810 1.00 80.75 164 THR A O 1
ATOM 1198 N N . GLY A 1 165 ? 4.540 15.700 1.406 1.00 85.69 165 GLY A N 1
ATOM 1199 C CA . GLY A 1 165 ? 3.714 15.760 0.194 1.00 85.69 165 GLY A CA 1
ATOM 1200 C C . GLY A 1 165 ? 2.785 14.556 0.020 1.00 85.69 165 GLY A C 1
ATOM 1201 O O . GLY A 1 165 ? 1.639 14.714 -0.389 1.00 85.69 165 GLY A O 1
ATOM 1202 N N . TYR A 1 166 ? 3.265 13.353 0.352 1.00 90.62 166 TYR A N 1
ATOM 1203 C CA . TYR A 1 166 ? 2.525 12.107 0.126 1.00 90.62 166 TYR A CA 1
ATOM 1204 C C . TYR A 1 166 ? 2.152 11.387 1.420 1.00 90.62 166 TYR A C 1
ATOM 1206 O O . TYR A 1 166 ? 1.139 10.701 1.426 1.00 90.62 166 TYR A O 1
ATOM 1214 N N . ASN A 1 167 ? 2.909 11.536 2.506 1.00 92.19 167 ASN A N 1
ATOM 1215 C CA . ASN A 1 167 ? 2.608 11.014 3.841 1.00 92.19 167 ASN A CA 1
ATOM 1216 C C . ASN A 1 167 ? 2.251 9.511 3.887 1.00 92.19 167 ASN A C 1
ATOM 1218 O O . ASN A 1 167 ? 1.317 9.089 4.581 1.00 92.19 167 ASN A O 1
ATOM 1222 N N . ARG A 1 168 ? 2.966 8.677 3.120 1.00 94.75 168 ARG A N 1
ATOM 1223 C CA . ARG A 1 168 ? 2.847 7.221 3.255 1.00 94.75 168 ARG A CA 1
ATOM 1224 C C . ARG A 1 168 ? 3.488 6.801 4.579 1.00 94.75 168 ARG A C 1
ATOM 1226 O O . ARG A 1 168 ? 4.665 7.068 4.803 1.00 94.75 168 ARG A O 1
ATOM 1233 N N . ASN A 1 169 ? 2.720 6.162 5.457 1.00 93.94 169 ASN A N 1
ATOM 1234 C CA . ASN A 1 169 ? 3.160 5.810 6.809 1.00 93.94 169 ASN A CA 1
ATOM 1235 C C . ASN A 1 169 ? 3.380 4.302 7.021 1.00 93.94 169 ASN A C 1
ATOM 1237 O O . ASN A 1 169 ? 3.958 3.923 8.036 1.00 93.94 169 ASN A O 1
ATOM 1241 N N . LEU A 1 170 ? 2.955 3.456 6.078 1.00 95.19 170 LEU A N 1
ATOM 1242 C CA . LEU A 1 170 ? 3.227 2.020 6.053 1.00 95.19 170 LEU A CA 1
ATOM 1243 C C . LEU A 1 170 ? 4.052 1.670 4.817 1.00 95.19 170 LEU A C 1
ATOM 1245 O O . LEU A 1 170 ? 3.715 2.083 3.708 1.00 95.19 170 LEU A O 1
ATOM 1249 N N . ILE A 1 171 ? 5.106 0.888 5.020 1.00 95.56 171 ILE A N 1
ATOM 1250 C CA . ILE A 1 171 ? 6.085 0.490 4.013 1.00 95.56 171 ILE A CA 1
ATOM 1251 C C . ILE A 1 171 ? 6.244 -1.027 4.072 1.00 95.56 171 ILE A C 1
ATOM 1253 O O . ILE A 1 171 ? 6.518 -1.594 5.129 1.00 95.56 171 ILE A O 1
ATOM 1257 N N . LYS A 1 172 ? 6.099 -1.696 2.927 1.00 94.12 172 LYS A N 1
ATOM 1258 C CA . LYS A 1 172 ? 6.348 -3.136 2.792 1.00 94.12 172 LYS A CA 1
ATOM 1259 C C . LYS A 1 172 ? 7.226 -3.401 1.580 1.00 94.12 172 LYS A C 1
ATOM 1261 O O . LYS A 1 172 ? 6.882 -3.000 0.472 1.00 94.12 172 LYS A O 1
ATOM 1266 N N . ALA A 1 173 ? 8.355 -4.070 1.792 1.00 91.81 173 ALA A N 1
ATOM 1267 C CA . ALA A 1 173 ? 9.264 -4.458 0.721 1.00 91.81 173 ALA A CA 1
ATOM 1268 C C . ALA A 1 173 ? 8.983 -5.882 0.232 1.00 91.81 173 ALA A C 1
ATOM 1270 O O . ALA A 1 173 ? 8.691 -6.784 1.016 1.00 91.81 173 ALA A O 1
ATOM 1271 N N . TYR A 1 174 ? 9.128 -6.071 -1.073 1.00 89.69 174 TYR A N 1
ATOM 1272 C CA . TYR A 1 174 ? 8.903 -7.316 -1.787 1.00 89.69 174 TYR A CA 1
ATOM 1273 C C . TYR A 1 174 ? 10.077 -7.568 -2.733 1.00 89.69 174 TYR A C 1
ATOM 1275 O O . TYR A 1 174 ? 10.493 -6.698 -3.501 1.00 89.69 174 TYR A O 1
ATOM 1283 N N . GLN A 1 175 ? 10.625 -8.778 -2.683 1.00 82.38 175 GLN A N 1
ATOM 1284 C CA . GLN A 1 175 ? 11.675 -9.215 -3.600 1.00 82.38 175 GLN A CA 1
ATOM 1285 C C . GLN A 1 175 ? 11.040 -9.915 -4.802 1.00 82.38 175 GLN A C 1
ATOM 1287 O O . GLN A 1 175 ? 10.386 -10.941 -4.627 1.00 82.38 175 GLN A O 1
ATOM 1292 N N . CYS A 1 176 ? 11.207 -9.376 -6.007 1.00 71.38 176 CYS A N 1
ATOM 1293 C CA . CYS A 1 176 ? 10.744 -10.007 -7.239 1.00 71.38 176 CYS A CA 1
ATOM 1294 C C . CYS A 1 176 ? 11.854 -10.919 -7.755 1.00 71.38 176 CYS A C 1
ATOM 1296 O O . CYS A 1 176 ? 12.800 -10.448 -8.363 1.00 71.38 176 CYS A O 1
ATOM 1298 N N . ARG A 1 177 ? 11.810 -12.223 -7.491 1.00 67.38 177 ARG A N 1
ATOM 1299 C CA . ARG A 1 177 ? 12.884 -13.122 -7.936 1.00 67.38 177 ARG A CA 1
ATOM 1300 C C . ARG A 1 177 ? 12.801 -13.328 -9.455 1.00 67.38 177 ARG A C 1
ATOM 1302 O O . ARG A 1 177 ? 12.005 -14.136 -9.913 1.00 67.38 177 ARG A O 1
ATOM 1309 N N . ILE A 1 178 ? 13.619 -12.611 -10.224 1.00 66.12 178 ILE A N 1
ATOM 1310 C CA . ILE A 1 178 ? 13.728 -12.810 -11.677 1.00 66.12 178 ILE A CA 1
ATOM 1311 C C . ILE A 1 178 ? 14.584 -14.066 -11.931 1.00 66.12 178 ILE A C 1
ATOM 1313 O O . ILE A 1 178 ? 15.687 -14.162 -11.382 1.00 66.12 178 ILE A O 1
ATOM 1317 N N . PRO A 1 179 ? 14.116 -15.052 -12.718 1.00 57.56 179 PRO A N 1
ATOM 1318 C CA . PRO A 1 179 ? 14.918 -16.222 -13.056 1.00 57.56 179 PRO A CA 1
ATOM 1319 C C . PRO A 1 179 ? 16.151 -15.822 -13.883 1.00 57.56 179 PRO A C 1
ATOM 1321 O O . PRO A 1 179 ? 16.053 -15.118 -14.887 1.00 57.56 179 PRO A O 1
ATOM 1324 N N . VAL A 1 180 ? 17.324 -16.312 -13.466 1.00 58.16 180 VAL A N 1
ATOM 1325 C CA . VAL A 1 180 ? 18.657 -16.014 -14.039 1.00 58.16 180 VAL A CA 1
ATOM 1326 C C . VAL A 1 180 ? 18.813 -16.334 -15.534 1.00 58.16 180 VAL A C 1
ATOM 1328 O O . VAL A 1 180 ? 19.769 -15.883 -16.158 1.00 58.16 180 VAL A O 1
ATOM 1331 N N . SER A 1 181 ? 17.877 -17.067 -16.137 1.00 54.12 181 SER A N 1
ATOM 1332 C CA . SER A 1 181 ? 17.905 -17.451 -17.554 1.00 54.12 181 SER A CA 1
ATOM 1333 C C . SER A 1 181 ? 17.667 -16.289 -18.532 1.00 54.12 181 SER A C 1
ATOM 1335 O O . SER A 1 181 ? 17.986 -16.425 -19.708 1.00 54.12 181 SER A O 1
ATOM 1337 N N . TYR A 1 182 ? 17.142 -15.146 -18.073 1.00 53.53 182 TYR A N 1
ATOM 1338 C CA . TYR A 1 182 ? 16.845 -13.984 -18.928 1.00 53.53 182 TYR A CA 1
ATOM 1339 C C . TYR A 1 182 ? 17.983 -12.951 -19.031 1.00 53.53 182 TYR A C 1
ATOM 1341 O O . TYR A 1 182 ? 17.908 -12.043 -19.856 1.00 53.53 182 TYR A O 1
ATOM 1349 N N . THR A 1 183 ? 19.061 -13.090 -18.254 1.00 53.00 183 THR A N 1
ATOM 1350 C CA . THR A 1 183 ? 20.179 -12.123 -18.232 1.00 53.00 183 THR A CA 1
ATOM 1351 C C . THR A 1 183 ? 21.146 -12.276 -19.421 1.00 53.00 183 THR A C 1
ATOM 1353 O O . THR A 1 183 ? 22.025 -11.441 -19.594 1.00 53.00 183 THR A O 1
ATOM 1356 N N . ILE A 1 184 ? 20.996 -13.313 -20.257 1.00 52.44 184 ILE A N 1
ATOM 1357 C CA . ILE A 1 184 ? 21.947 -13.639 -21.343 1.00 52.44 184 ILE A CA 1
ATOM 1358 C C . ILE A 1 184 ? 21.521 -13.060 -22.715 1.00 52.44 184 ILE A C 1
ATOM 1360 O O . ILE A 1 184 ? 22.317 -13.053 -23.645 1.00 52.44 184 ILE A O 1
ATOM 1364 N N . TYR A 1 185 ? 20.308 -12.509 -22.857 1.00 45.75 185 TYR A N 1
ATOM 1365 C CA . TYR A 1 185 ? 19.834 -11.901 -24.117 1.00 45.75 185 TYR A CA 1
ATOM 1366 C C . TYR A 1 185 ? 19.802 -10.362 -24.072 1.00 45.75 185 TYR A C 1
ATOM 1368 O O . TYR A 1 185 ? 18.785 -9.740 -24.393 1.00 45.75 185 TYR A O 1
ATOM 1376 N N . ARG A 1 186 ? 20.908 -9.735 -23.665 1.00 42.72 186 ARG A N 1
ATOM 1377 C CA . ARG A 1 186 ? 21.184 -8.317 -23.939 1.00 42.72 186 ARG A CA 1
ATOM 1378 C C . ARG A 1 186 ? 22.574 -8.147 -24.520 1.00 42.72 186 ARG A C 1
ATOM 1380 O O . ARG A 1 186 ? 23.492 -8.815 -24.003 1.00 42.72 186 ARG A O 1
#

Foldseek 3Di:
DDDDDDDDDPVNVVVVVVVVVVVVVVCVVVVVVVVQVVLQVLLVVLLVLLLQLQLVVCQVVLHFQCCCCFFFVSGLWAFQQDAPDVRGHNHGVQNSSVVVPSHDDDRDCSSAPRRFWTKDALEPVDRQKIKIFGDGPPADPDFLVVQNVVQNGDHVVSVVCCDPVNVGGDMDMHGNDRPPPPPPPD

Radius of gyration: 24.95 Å; chains: 1; bounding box: 82×34×65 Å